Protein AF-A0A2E0ZUH5-F1 (afdb_monomer_lite)

Secondary structure (DSSP, 8-state):
-----SHHHHHHHHHHHHHHHHHHHHHTT-HHHHHHHHHHHHHHHHHHHHHHHHHTT-HHHHH-HHHHHHHHHHHHHHHHHTGGG--TTSS-HHHHTHHHHHHHHHHHH---PPPPP--S--------TT--TT-SHHHHGGGG-HHHHHHHHHHHHHS-HHHHHHHHHHHHHHHTT-S-HHHHHHHHTT--HHHHHHHHHHHHHHHHHHHHH-GGGGGGTTSHHHH-

Foldseek 3Di:
DDDPDDPVVVVVVVVLVLLVVLLVVLVVVDPVSLVVCCVVCLVVLLVLLVVLCVLLVVVVCVVPPVSSVVLSVQLSVLLSVCSVVDDSVDDRSCVVCSVVSSVSSCVSVDDDDDPDDPDPDDPCPPDQLPPPPCPQPLNVCCVVDVLSVVLLVVLPVVDDPLLSSLQSQLVVCVSVVPPQSLVVSCVNSVHHSVVSVVSNVVSLVVLCVCCVVDPVNVVVCCPPSNVD

Structure (mmCIF, N/CA/C/O backbone):
data_AF-A0A2E0ZUH5-F1
#
_entry.id   AF-A0A2E0ZUH5-F1
#
loop_
_atom_site.group_PDB
_atom_site.id
_atom_site.type_symbol
_atom_site.label_atom_id
_atom_site.label_alt_id
_atom_site.label_comp_id
_atom_site.label_asym_id
_atom_site.label_entity_id
_atom_site.label_seq_id
_atom_site.pdbx_PDB_ins_code
_atom_site.Cartn_x
_atom_site.Cartn_y
_atom_site.Cartn_z
_atom_site.occupancy
_atom_site.B_iso_or_equiv
_atom_site.auth_seq_id
_atom_site.auth_comp_id
_atom_site.auth_asym_id
_atom_site.auth_atom_id
_atom_site.pdbx_PDB_model_num
ATOM 1 N N . MET A 1 1 ? -22.018 20.116 -19.632 1.00 35.19 1 MET A N 1
ATOM 2 C CA . MET A 1 1 ? -21.706 18.697 -19.916 1.00 35.19 1 MET A CA 1
ATOM 3 C C . MET A 1 1 ? -20.889 18.632 -21.199 1.00 35.19 1 MET A C 1
ATOM 5 O O . MET A 1 1 ? -21.463 18.677 -22.279 1.00 35.19 1 MET A O 1
ATOM 9 N N . ALA A 1 2 ? -19.560 18.642 -21.091 1.00 34.47 2 ALA A N 1
ATOM 10 C CA . ALA A 1 2 ? -18.670 18.588 -22.250 1.00 34.47 2 ALA A CA 1
ATOM 11 C C . ALA A 1 2 ? -18.406 17.125 -22.642 1.00 34.47 2 ALA A C 1
ATOM 13 O O . ALA A 1 2 ? -18.066 16.304 -21.791 1.00 34.47 2 ALA A O 1
ATOM 14 N N . LYS A 1 3 ? -18.600 16.813 -23.928 1.00 40.78 3 LYS A N 1
ATOM 15 C CA . LYS A 1 3 ? -18.310 15.518 -24.556 1.00 40.78 3 LYS A CA 1
ATOM 16 C C . LYS A 1 3 ? -16.801 15.241 -24.523 1.00 40.78 3 LYS A C 1
ATOM 18 O O . LYS A 1 3 ? -16.072 15.702 -25.392 1.00 40.78 3 LYS A O 1
ATOM 23 N N . ILE A 1 4 ? -16.348 14.456 -23.555 1.00 49.00 4 ILE A N 1
ATOM 24 C CA . ILE A 1 4 ? -15.121 13.658 -23.669 1.00 49.00 4 ILE A CA 1
ATOM 25 C C . ILE A 1 4 ? -15.588 12.327 -24.248 1.00 49.00 4 ILE A C 1
ATOM 27 O O . ILE A 1 4 ? -16.311 11.640 -23.532 1.00 49.00 4 ILE A O 1
ATOM 31 N N . THR A 1 5 ? -15.337 11.954 -25.513 1.00 52.34 5 THR A N 1
ATOM 32 C CA . THR A 1 5 ? -15.794 10.598 -25.925 1.00 52.34 5 THR A CA 1
ATOM 33 C C . THR A 1 5 ? -15.160 9.872 -27.111 1.00 52.34 5 THR A C 1
ATOM 35 O O . THR A 1 5 ? -15.496 8.708 -27.264 1.00 52.34 5 THR A O 1
ATOM 38 N N . HIS A 1 6 ? -14.225 10.409 -27.906 1.00 42.34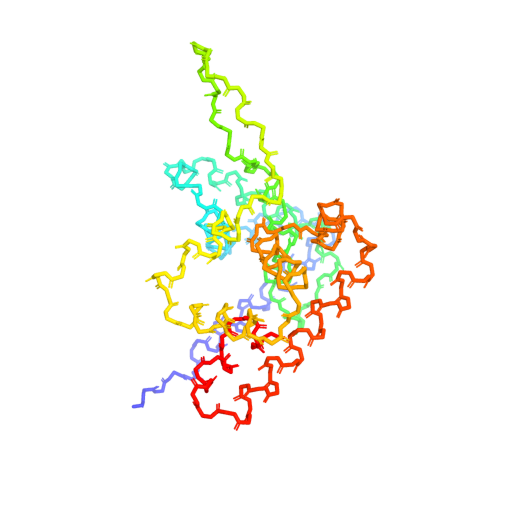 6 HIS A N 1
ATOM 39 C CA . HIS A 1 6 ? -13.635 9.572 -28.982 1.00 42.34 6 HIS A CA 1
ATOM 40 C C . HIS A 1 6 ? -12.107 9.620 -29.112 1.00 42.34 6 HIS A C 1
ATOM 42 O O . HIS A 1 6 ? -11.495 8.563 -29.229 1.00 42.34 6 HIS A O 1
ATOM 48 N N . ALA A 1 7 ? -11.460 10.785 -28.996 1.00 41.66 7 ALA A N 1
ATOM 49 C CA . ALA A 1 7 ? -10.000 10.877 -29.143 1.00 41.66 7 ALA A CA 1
ATOM 50 C C . ALA A 1 7 ? -9.220 10.240 -27.970 1.00 41.66 7 ALA A C 1
ATOM 52 O O . ALA A 1 7 ? -8.299 9.460 -28.193 1.00 41.66 7 ALA A O 1
ATOM 53 N N . GLU A 1 8 ? -9.627 10.491 -26.719 1.00 40.94 8 GLU A N 1
ATOM 54 C CA . GLU A 1 8 ? -8.996 9.879 -25.533 1.00 40.94 8 GLU A CA 1
ATOM 55 C C . GLU A 1 8 ? -9.238 8.366 -25.429 1.00 40.94 8 GLU A C 1
ATOM 57 O O . GLU A 1 8 ? -8.416 7.644 -24.867 1.00 40.94 8 GLU A O 1
ATOM 62 N N . GLY A 1 9 ? -10.367 7.881 -25.957 1.00 47.25 9 GLY A N 1
ATOM 63 C CA . GLY A 1 9 ? -10.667 6.449 -26.031 1.00 47.25 9 GLY A CA 1
ATOM 64 C C . GLY A 1 9 ? -9.740 5.728 -27.009 1.00 47.25 9 GLY A C 1
ATOM 65 O O . GLY A 1 9 ? -9.223 4.665 -26.677 1.00 47.25 9 GLY A O 1
ATOM 66 N N . ASN A 1 10 ? -9.467 6.350 -28.162 1.00 47.62 10 ASN A N 1
ATOM 67 C CA . ASN A 1 10 ? -8.533 5.825 -29.159 1.00 47.62 10 ASN A CA 1
ATOM 68 C C . ASN A 1 10 ? -7.092 5.802 -28.642 1.00 47.62 10 ASN A C 1
ATOM 70 O O . ASN A 1 10 ? -6.454 4.763 -28.727 1.00 47.62 10 ASN A O 1
ATOM 74 N N . LEU A 1 11 ? -6.615 6.893 -28.031 1.00 57.53 11 LEU A N 1
ATOM 75 C CA . LEU A 1 11 ? -5.268 6.958 -27.444 1.00 57.53 11 LEU A CA 1
ATOM 76 C C . LEU A 1 11 ? -5.066 5.898 -26.347 1.00 57.53 11 LEU A C 1
ATOM 78 O O . LEU A 1 11 ? -4.048 5.224 -26.313 1.00 57.53 11 LEU A O 1
ATOM 82 N N . ARG A 1 12 ? -6.068 5.676 -25.483 1.00 60.50 12 ARG A N 1
ATOM 83 C CA . ARG A 1 12 ? -6.008 4.631 -24.440 1.00 60.50 12 ARG A CA 1
ATOM 84 C C . ARG A 1 12 ? -6.057 3.204 -24.993 1.00 60.50 12 ARG A C 1
ATOM 86 O O . ARG A 1 12 ? -5.511 2.297 -24.366 1.00 60.50 12 ARG A O 1
ATOM 93 N N . SER A 1 13 ? -6.753 2.994 -26.109 1.00 63.69 13 SER A N 1
ATOM 94 C CA . SER A 1 13 ? -6.802 1.701 -26.803 1.00 63.69 13 SER A CA 1
ATOM 95 C C . SER A 1 13 ? -5.488 1.407 -27.531 1.00 63.69 13 SER A C 1
ATOM 97 O O . SER A 1 13 ? -5.035 0.261 -27.540 1.00 63.69 13 SER A O 1
ATOM 99 N N . ASP A 1 14 ? -4.873 2.442 -28.102 1.00 75.88 14 ASP A N 1
ATOM 100 C CA . ASP A 1 14 ? -3.581 2.370 -28.782 1.00 75.88 14 ASP A CA 1
ATOM 101 C C . ASP A 1 14 ? -2.452 2.104 -27.774 1.00 75.88 14 ASP A C 1
ATOM 103 O O . ASP A 1 14 ? -1.725 1.124 -27.916 1.00 75.88 14 ASP A O 1
ATOM 107 N N . ASP A 1 15 ? -2.429 2.838 -26.651 1.00 88.56 15 ASP A N 1
ATOM 108 C CA . ASP A 1 15 ? -1.516 2.604 -25.520 1.00 88.56 15 ASP A CA 1
ATOM 109 C C . ASP A 1 15 ? -1.572 1.149 -25.031 1.00 88.56 15 ASP A C 1
ATOM 111 O O . ASP A 1 15 ? -0.547 0.524 -24.765 1.00 88.56 15 ASP A O 1
ATOM 115 N N . ARG A 1 16 ? -2.776 0.580 -24.893 1.00 91.62 16 ARG A N 1
ATOM 116 C CA . ARG A 1 16 ? -2.938 -0.807 -24.437 1.00 91.62 16 ARG A CA 1
ATOM 117 C C . ARG A 1 16 ? -2.396 -1.803 -25.452 1.00 91.62 16 ARG A C 1
ATOM 119 O O . ARG A 1 16 ? -1.718 -2.746 -25.052 1.00 91.62 16 ARG A O 1
ATOM 126 N N . SER A 1 17 ? -2.712 -1.608 -26.729 1.00 93.19 17 SER A N 1
ATOM 127 C CA . SER A 1 17 ? -2.253 -2.488 -27.808 1.00 93.19 17 SER A CA 1
ATOM 128 C C . SER A 1 17 ? -0.729 -2.454 -27.907 1.00 93.19 17 SER A C 1
ATOM 130 O O . SER A 1 17 ? -0.088 -3.501 -27.967 1.00 93.19 17 SER A O 1
ATOM 132 N N . ARG A 1 18 ? -0.149 -1.254 -27.797 1.00 95.81 18 ARG A N 1
ATOM 133 C CA . ARG A 1 18 ? 1.294 -1.031 -27.772 1.00 95.81 18 ARG A CA 1
ATOM 134 C C . ARG A 1 18 ? 1.969 -1.690 -26.572 1.00 95.81 18 ARG A C 1
ATOM 136 O O . ARG A 1 18 ? 2.957 -2.401 -26.730 1.00 95.81 18 ARG A O 1
ATOM 143 N N . VAL A 1 19 ? 1.414 -1.516 -25.372 1.00 96.56 19 VAL A N 1
ATOM 144 C CA . VAL A 1 19 ? 1.924 -2.177 -24.163 1.00 96.56 19 VAL A CA 1
ATOM 145 C C . VAL A 1 19 ? 1.818 -3.698 -24.280 1.00 96.56 19 VAL A C 1
ATOM 147 O O . VAL A 1 19 ? 2.749 -4.391 -23.888 1.00 96.56 19 VAL A O 1
ATOM 150 N N . ALA A 1 20 ? 0.728 -4.229 -24.840 1.00 96.81 20 ALA A N 1
ATOM 151 C CA . ALA A 1 20 ? 0.564 -5.667 -25.037 1.00 96.81 20 ALA A CA 1
ATOM 152 C C . ALA A 1 20 ? 1.615 -6.250 -25.995 1.00 96.81 20 ALA A C 1
ATOM 154 O O . ALA A 1 20 ? 2.209 -7.279 -25.677 1.00 96.81 20 ALA A O 1
ATOM 155 N N . GLU A 1 21 ? 1.885 -5.572 -27.115 1.00 97.25 21 GLU A N 1
ATOM 156 C CA . GLU A 1 21 ? 2.944 -5.943 -28.062 1.00 97.25 21 GLU A CA 1
ATOM 157 C C . GLU A 1 21 ? 4.319 -5.988 -27.377 1.00 97.25 21 GLU A C 1
ATOM 159 O O . GLU A 1 21 ? 5.031 -6.990 -27.459 1.00 97.25 21 GLU A O 1
ATOM 164 N N . LEU A 1 22 ? 4.683 -4.916 -26.666 1.00 97.62 22 LEU A N 1
ATOM 165 C CA . LEU A 1 22 ? 5.979 -4.810 -25.995 1.00 97.62 22 LEU A CA 1
ATOM 166 C C . LEU A 1 22 ? 6.127 -5.849 -24.878 1.00 97.62 22 LEU A C 1
ATOM 168 O O . LEU A 1 22 ? 7.163 -6.499 -24.782 1.00 97.62 22 LEU A O 1
ATOM 172 N N . MET A 1 23 ? 5.089 -6.059 -24.067 1.00 97.50 23 MET A N 1
ATOM 173 C CA . MET A 1 23 ? 5.100 -7.059 -22.995 1.00 97.50 23 MET A CA 1
ATOM 174 C C . MET A 1 23 ? 5.236 -8.487 -23.531 1.00 97.50 23 MET A C 1
ATOM 176 O O . MET A 1 23 ? 5.980 -9.268 -22.945 1.00 97.50 23 MET A O 1
ATOM 180 N N . ALA A 1 24 ? 4.576 -8.828 -24.644 1.00 97.06 24 ALA A N 1
ATOM 181 C CA . ALA A 1 24 ? 4.726 -10.143 -25.271 1.00 97.06 24 ALA A CA 1
ATOM 182 C C . ALA A 1 24 ? 6.177 -10.388 -25.718 1.00 97.06 24 ALA A C 1
ATOM 184 O O . ALA A 1 24 ? 6.769 -11.407 -25.376 1.00 97.06 24 ALA A O 1
ATOM 185 N N . ARG A 1 25 ? 6.795 -9.400 -26.374 1.00 97.88 25 ARG A N 1
ATOM 186 C CA . ARG A 1 25 ? 8.205 -9.468 -26.786 1.00 97.88 25 ARG A CA 1
ATOM 187 C C . ARG A 1 25 ? 9.164 -9.597 -25.599 1.00 97.88 25 ARG A C 1
ATOM 189 O O . ARG A 1 25 ?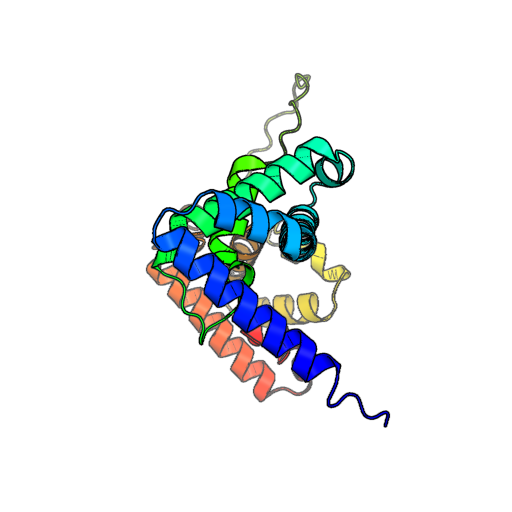 10.134 -10.343 -25.676 1.00 97.88 25 ARG A O 1
ATOM 196 N N . ILE A 1 26 ? 8.886 -8.913 -24.486 1.00 96.94 26 ILE A N 1
ATOM 197 C CA . ILE A 1 26 ? 9.679 -9.038 -23.250 1.00 96.94 26 ILE A CA 1
ATOM 198 C C . ILE A 1 26 ? 9.621 -10.469 -22.702 1.00 96.94 26 ILE A C 1
ATOM 200 O O . ILE A 1 26 ? 10.642 -10.985 -22.251 1.00 96.94 26 ILE A O 1
ATOM 204 N N . VAL A 1 27 ? 8.453 -11.122 -22.754 1.00 96.81 27 VAL A N 1
ATOM 205 C CA . VAL A 1 27 ? 8.304 -12.534 -22.355 1.00 96.81 27 VAL A CA 1
ATOM 206 C C . VAL A 1 27 ? 9.126 -13.455 -23.260 1.00 96.81 27 VAL A C 1
ATOM 208 O O . VAL A 1 27 ? 9.740 -14.394 -22.758 1.00 96.81 27 VAL A O 1
ATOM 211 N N . ASP A 1 28 ? 9.218 -13.135 -24.551 1.00 95.94 28 ASP A N 1
ATOM 212 C CA . ASP A 1 28 ? 10.062 -13.847 -25.521 1.00 95.94 28 ASP A CA 1
ATOM 213 C C . ASP A 1 28 ? 11.571 -13.539 -25.375 1.00 95.94 28 ASP A C 1
ATOM 215 O O . ASP A 1 28 ? 12.395 -14.081 -26.113 1.00 95.94 28 ASP A O 1
ATOM 219 N N . GLY A 1 29 ? 11.958 -12.696 -24.409 1.00 93.19 29 GLY A N 1
ATOM 220 C CA . GLY A 1 29 ? 13.352 -12.369 -24.099 1.00 93.19 29 GLY A CA 1
ATOM 221 C C . GLY A 1 29 ? 13.925 -11.174 -24.867 1.00 93.19 29 GLY A C 1
ATOM 222 O O . GLY A 1 29 ? 15.136 -10.958 -24.836 1.00 93.19 29 GLY A O 1
ATOM 223 N N . ASP A 1 30 ? 13.090 -10.379 -25.538 1.00 95.62 30 ASP A N 1
ATOM 224 C CA . ASP A 1 30 ? 13.518 -9.178 -26.260 1.00 95.62 30 ASP A CA 1
ATOM 225 C C . ASP A 1 30 ? 13.855 -8.029 -25.292 1.00 95.62 30 ASP A C 1
ATOM 227 O O . ASP A 1 30 ? 12.981 -7.330 -24.769 1.00 95.62 30 ASP A O 1
ATOM 231 N N . GLU A 1 31 ? 15.150 -7.808 -25.063 1.00 93.38 31 GLU A N 1
ATOM 232 C CA . GLU A 1 31 ? 15.620 -6.726 -24.193 1.00 93.38 31 GLU A CA 1
ATOM 233 C C . GLU A 1 31 ? 15.348 -5.332 -24.771 1.00 93.38 31 GLU A C 1
ATOM 235 O O . GLU A 1 31 ? 15.067 -4.400 -24.016 1.00 93.38 31 GLU A O 1
ATOM 240 N N . ALA A 1 32 ? 15.361 -5.167 -26.097 1.00 96.81 32 ALA A N 1
ATOM 241 C CA . ALA A 1 32 ? 15.068 -3.878 -26.717 1.00 96.81 32 ALA A CA 1
ATOM 242 C C . ALA A 1 32 ? 13.601 -3.480 -26.493 1.00 96.81 32 ALA A C 1
ATOM 244 O O . ALA A 1 32 ? 13.306 -2.303 -26.279 1.00 96.81 32 ALA A O 1
ATOM 245 N N . ALA A 1 33 ? 12.685 -4.455 -26.478 1.00 97.25 33 ALA A N 1
ATOM 246 C CA . ALA A 1 33 ? 11.282 -4.222 -26.142 1.00 97.25 33 ALA A CA 1
ATOM 247 C C . ALA A 1 33 ? 11.095 -3.675 -24.721 1.00 97.25 33 ALA A C 1
ATOM 249 O O . ALA A 1 33 ? 10.260 -2.793 -24.516 1.00 97.25 33 ALA A O 1
ATOM 250 N N . PHE A 1 34 ? 11.908 -4.124 -23.759 1.00 97.06 34 PHE A N 1
ATOM 251 C CA . PHE A 1 34 ? 11.895 -3.570 -22.405 1.00 97.06 34 PHE A CA 1
ATOM 252 C C . PHE A 1 34 ? 12.295 -2.092 -22.392 1.00 97.06 34 PHE A C 1
ATOM 254 O O . PHE A 1 34 ? 11.565 -1.271 -21.842 1.00 97.06 34 PHE A O 1
ATOM 261 N N . PHE A 1 35 ? 13.396 -1.722 -23.051 1.00 96.38 35 PHE A N 1
ATOM 262 C CA . PHE A 1 35 ? 13.827 -0.321 -23.103 1.00 96.38 35 PHE A CA 1
ATOM 263 C C . PHE A 1 35 ? 12.843 0.584 -23.854 1.00 96.38 35 PHE A C 1
ATOM 265 O O . PHE A 1 35 ? 12.639 1.726 -23.444 1.00 96.38 35 PHE A O 1
ATOM 272 N N . MET A 1 36 ? 12.185 0.081 -24.905 1.00 97.56 36 MET A N 1
ATOM 273 C CA . MET A 1 36 ? 11.103 0.811 -25.577 1.00 97.56 36 MET A CA 1
ATOM 274 C C . MET A 1 36 ? 9.912 1.039 -24.642 1.00 97.56 36 MET A C 1
ATOM 276 O O . MET A 1 36 ? 9.418 2.159 -24.550 1.00 97.56 36 MET A O 1
ATOM 280 N N . LEU A 1 37 ? 9.494 0.013 -23.893 1.00 96.44 37 LEU A N 1
ATOM 281 C CA . LEU A 1 37 ? 8.410 0.133 -22.917 1.00 96.44 37 LEU A CA 1
ATOM 282 C C . LEU A 1 37 ? 8.734 1.166 -21.831 1.00 96.44 37 LEU A C 1
ATOM 284 O O . LEU A 1 37 ? 7.883 1.995 -21.511 1.00 96.44 37 LEU A O 1
ATOM 288 N N . VAL A 1 38 ? 9.961 1.136 -21.300 1.00 96.44 38 VAL A N 1
ATOM 289 C CA . VAL A 1 38 ? 10.443 2.132 -20.336 1.00 96.44 38 VAL A CA 1
ATOM 290 C C . VAL A 1 38 ? 10.385 3.519 -20.968 1.00 96.44 38 VAL A C 1
ATOM 292 O O . VAL A 1 38 ? 9.673 4.378 -20.465 1.00 96.44 38 VAL A O 1
ATOM 295 N N . SER A 1 39 ? 11.045 3.737 -22.108 1.00 95.38 39 SER A N 1
ATOM 296 C CA . SER A 1 39 ? 11.121 5.063 -22.731 1.00 95.38 39 SER A CA 1
ATOM 297 C C . SER A 1 39 ? 9.754 5.653 -23.091 1.00 95.38 39 SER A C 1
ATOM 299 O O . SER A 1 39 ? 9.579 6.866 -22.994 1.00 95.38 39 SER A O 1
ATOM 301 N N . GLU A 1 40 ? 8.800 4.832 -23.533 1.00 96.00 40 GLU A N 1
ATOM 302 C CA . GLU A 1 40 ? 7.470 5.295 -23.947 1.00 96.00 40 GLU A CA 1
ATOM 303 C C . GLU A 1 40 ? 6.554 5.583 -22.742 1.00 96.00 40 GLU A C 1
ATOM 305 O O . GLU A 1 40 ? 5.745 6.513 -22.782 1.00 96.00 40 GLU A O 1
ATOM 310 N N . PHE A 1 41 ? 6.677 4.819 -21.649 1.00 95.75 41 PHE A N 1
ATOM 311 C CA . PHE A 1 41 ? 5.706 4.840 -20.548 1.00 95.75 41 PHE A CA 1
ATOM 312 C C . PHE A 1 41 ? 6.286 5.210 -19.176 1.00 95.75 41 PHE A C 1
ATOM 314 O O . PHE A 1 41 ? 5.551 5.157 -18.184 1.00 95.75 41 PHE A O 1
ATOM 321 N N . ASP A 1 42 ? 7.551 5.635 -19.096 1.00 94.94 42 ASP A N 1
ATOM 322 C CA . ASP A 1 42 ? 8.260 5.899 -17.834 1.00 94.94 42 ASP A CA 1
ATOM 323 C C . ASP A 1 42 ? 7.477 6.809 -16.881 1.00 94.94 42 ASP A C 1
ATOM 325 O O . ASP A 1 42 ? 7.270 6.492 -15.709 1.00 94.94 42 ASP A O 1
ATOM 329 N N . SER A 1 43 ? 6.905 7.889 -17.420 1.00 94.06 43 SER A N 1
ATOM 330 C CA . SER A 1 43 ? 6.106 8.857 -16.658 1.00 94.06 43 SER A CA 1
ATOM 331 C C . SER A 1 43 ? 4.975 8.223 -15.831 1.00 94.06 43 SER A C 1
ATOM 333 O O . SER A 1 43 ? 4.635 8.730 -14.756 1.00 94.06 43 SER A O 1
ATOM 335 N N . ARG A 1 44 ? 4.398 7.102 -16.291 1.00 94.38 44 ARG A N 1
ATOM 336 C CA . ARG A 1 44 ? 3.324 6.373 -15.598 1.00 94.38 44 ARG A CA 1
ATOM 337 C C . ARG A 1 44 ? 3.845 5.658 -14.358 1.00 94.38 44 ARG A C 1
ATOM 339 O O . ARG A 1 44 ? 3.202 5.726 -13.309 1.00 94.38 44 ARG A O 1
ATOM 346 N N . VAL A 1 45 ? 4.989 4.991 -14.477 1.00 96.38 45 VAL A N 1
ATOM 347 C CA . VAL A 1 45 ? 5.630 4.268 -13.372 1.00 96.38 45 VAL A CA 1
ATOM 348 C C . VAL A 1 45 ? 6.255 5.260 -12.401 1.00 96.38 45 VAL A C 1
ATOM 350 O O . VAL A 1 45 ? 6.004 5.169 -11.201 1.00 96.38 45 VAL A O 1
ATOM 353 N N . ALA A 1 46 ? 6.924 6.293 -12.914 1.00 96.56 46 ALA A N 1
ATOM 354 C CA . ALA A 1 46 ? 7.475 7.378 -12.117 1.00 96.56 46 ALA A CA 1
ATOM 355 C C . ALA A 1 46 ? 6.412 8.084 -11.264 1.00 96.56 46 ALA A C 1
ATOM 357 O O . ALA A 1 46 ? 6.647 8.400 -10.099 1.00 96.56 46 ALA A O 1
ATOM 358 N N . TYR A 1 47 ? 5.203 8.292 -11.799 1.00 95.88 47 TYR A N 1
ATOM 359 C CA . TYR A 1 47 ? 4.091 8.823 -11.009 1.00 95.88 47 TYR A CA 1
ATOM 360 C C . TYR A 1 47 ? 3.694 7.899 -9.847 1.00 95.88 47 TYR A C 1
ATOM 362 O O . TYR A 1 47 ? 3.471 8.377 -8.736 1.00 95.88 47 TYR A O 1
ATOM 370 N N . ILE A 1 48 ? 3.621 6.586 -10.082 1.00 95.19 48 ILE A N 1
ATOM 371 C CA . ILE A 1 48 ? 3.254 5.602 -9.053 1.00 95.19 48 ILE A CA 1
ATOM 372 C C . ILE A 1 48 ? 4.315 5.544 -7.951 1.00 95.19 48 ILE A C 1
ATOM 374 O O . ILE A 1 48 ? 3.965 5.599 -6.774 1.00 95.19 48 ILE A O 1
ATOM 378 N N . VAL A 1 49 ? 5.597 5.492 -8.319 1.00 97.06 49 VAL A N 1
ATOM 379 C CA . VAL A 1 49 ? 6.708 5.483 -7.355 1.00 97.06 49 VAL A CA 1
ATOM 380 C C . VAL A 1 49 ? 6.722 6.769 -6.532 1.00 97.06 49 VAL A C 1
ATOM 382 O O . VAL A 1 49 ? 6.785 6.698 -5.308 1.00 97.06 49 VAL A O 1
ATOM 385 N N . ARG A 1 50 ? 6.542 7.939 -7.163 1.00 95.81 50 ARG A N 1
ATOM 386 C CA . ARG A 1 50 ? 6.401 9.214 -6.439 1.00 95.81 50 ARG A CA 1
ATOM 387 C C . ARG A 1 50 ? 5.276 9.179 -5.409 1.00 95.81 50 ARG A C 1
ATOM 389 O O . ARG A 1 50 ? 5.477 9.638 -4.291 1.00 95.81 50 ARG A O 1
ATOM 396 N N . GLN A 1 51 ? 4.110 8.631 -5.761 1.00 93.00 51 GLN A N 1
ATOM 397 C CA . GLN A 1 51 ? 3.006 8.487 -4.806 1.00 93.00 51 GLN A CA 1
ATOM 398 C C . GLN A 1 51 ? 3.381 7.579 -3.632 1.00 93.00 51 GLN A C 1
ATOM 400 O O . GLN A 1 51 ? 3.111 7.938 -2.493 1.00 93.00 51 GLN A O 1
ATOM 405 N N . PHE A 1 52 ? 4.079 6.466 -3.871 1.00 93.06 52 PHE A N 1
ATOM 406 C CA . PHE A 1 52 ? 4.559 5.621 -2.775 1.00 93.06 52 PHE A CA 1
ATOM 407 C C . PHE A 1 52 ? 5.531 6.345 -1.846 1.00 93.06 52 PHE A C 1
ATOM 409 O O . PHE A 1 52 ? 5.370 6.265 -0.633 1.00 93.06 52 PHE A O 1
ATOM 416 N N . VAL A 1 53 ? 6.496 7.086 -2.389 1.00 91.31 53 VAL A N 1
ATOM 417 C CA . VAL A 1 53 ? 7.463 7.847 -1.581 1.00 91.31 53 VAL A CA 1
ATOM 418 C C . VAL A 1 53 ? 6.762 8.952 -0.771 1.00 91.31 53 VAL A C 1
ATOM 420 O O . VAL A 1 53 ? 7.096 9.165 0.398 1.00 91.31 53 VAL A O 1
ATOM 423 N N . ILE A 1 54 ? 5.747 9.613 -1.349 1.00 86.50 54 ILE A N 1
ATOM 424 C CA . ILE A 1 54 ? 4.883 10.577 -0.642 1.00 86.50 54 ILE A CA 1
ATOM 425 C C . ILE A 1 54 ? 4.138 9.895 0.510 1.00 86.50 54 ILE A C 1
ATOM 427 O O . ILE A 1 54 ? 4.193 10.390 1.636 1.00 86.50 54 ILE A O 1
ATOM 431 N N . ASP A 1 55 ? 3.484 8.763 0.246 1.00 84.81 55 ASP A N 1
ATOM 432 C CA . ASP A 1 55 ? 2.728 8.000 1.246 1.00 84.81 55 ASP A CA 1
ATOM 433 C C . ASP A 1 55 ? 3.631 7.489 2.381 1.00 84.81 55 ASP A C 1
ATOM 435 O O . ASP A 1 55 ? 3.203 7.403 3.531 1.00 84.81 55 ASP A O 1
ATOM 439 N N . MET A 1 56 ? 4.895 7.184 2.073 1.00 84.62 56 MET A N 1
ATOM 440 C CA . MET A 1 56 ? 5.929 6.795 3.040 1.00 84.62 56 MET A CA 1
ATOM 441 C C . MET A 1 56 ? 6.541 7.993 3.790 1.00 84.62 56 MET A C 1
ATOM 443 O O . MET A 1 56 ? 7.331 7.804 4.714 1.00 84.62 56 MET A O 1
ATOM 447 N N . GLY A 1 57 ? 6.205 9.231 3.413 1.00 81.00 57 GLY A N 1
ATOM 448 C CA . GLY A 1 57 ? 6.680 10.449 4.071 1.00 81.00 57 GLY A CA 1
ATOM 449 C C . GLY A 1 57 ? 8.157 10.790 3.831 1.00 81.00 57 GLY A C 1
ATOM 450 O O . GLY A 1 57 ? 8.713 11.618 4.559 1.00 81.00 57 GLY A O 1
ATOM 451 N N . ARG A 1 58 ? 8.804 10.193 2.822 1.00 80.94 58 ARG A N 1
ATOM 452 C CA . ARG A 1 58 ? 10.235 10.381 2.512 1.00 80.94 58 ARG A CA 1
ATOM 453 C C . ARG A 1 58 ? 10.467 11.552 1.561 1.00 80.94 58 ARG A C 1
ATOM 455 O O . ARG A 1 58 ? 10.796 11.397 0.390 1.00 80.94 58 ARG A O 1
ATOM 462 N N . ARG A 1 59 ? 10.252 12.765 2.078 1.00 83.06 59 ARG A N 1
ATOM 463 C CA . ARG A 1 59 ? 10.433 14.016 1.315 1.00 83.06 59 ARG A CA 1
ATOM 464 C C . ARG A 1 59 ? 11.876 14.268 0.882 1.00 83.06 59 ARG A C 1
ATOM 466 O O . ARG A 1 59 ? 12.078 14.989 -0.082 1.00 83.06 59 ARG A O 1
ATOM 473 N N . ASP A 1 60 ? 12.834 13.701 1.603 1.00 83.88 60 ASP A N 1
ATOM 474 C CA . ASP A 1 60 ? 14.255 13.695 1.263 1.00 83.88 60 ASP A CA 1
ATOM 475 C C . ASP A 1 60 ? 14.502 13.005 -0.084 1.00 83.88 60 ASP A C 1
ATOM 477 O O . ASP A 1 60 ? 15.075 13.625 -0.969 1.00 83.88 60 ASP A O 1
ATOM 481 N N . ILE A 1 61 ? 13.926 11.818 -0.295 1.00 89.00 61 ILE A N 1
ATOM 482 C CA . ILE A 1 61 ? 14.012 11.087 -1.571 1.00 89.00 61 ILE A CA 1
ATOM 483 C C . ILE A 1 61 ? 13.303 11.847 -2.697 1.00 89.00 61 ILE A C 1
ATOM 485 O O . ILE A 1 61 ? 13.743 11.845 -3.836 1.00 89.00 61 ILE A O 1
ATOM 489 N N . LEU A 1 62 ? 12.192 12.534 -2.408 1.00 88.56 62 LEU A N 1
ATOM 490 C CA . LEU A 1 62 ? 11.518 13.359 -3.423 1.00 88.56 62 LEU A CA 1
ATOM 491 C C . LEU A 1 62 ? 12.357 14.561 -3.876 1.00 88.56 62 LEU A C 1
ATOM 493 O O . LEU A 1 62 ? 12.079 15.109 -4.941 1.00 88.56 62 LEU A O 1
ATOM 497 N N . ALA A 1 63 ? 13.307 15.004 -3.051 1.00 88.25 63 ALA A N 1
ATOM 498 C CA . ALA A 1 63 ? 14.223 16.090 -3.373 1.00 88.25 63 ALA A CA 1
ATOM 499 C C . ALA A 1 63 ? 15.496 15.597 -4.085 1.00 88.25 63 ALA A C 1
ATOM 501 O O . ALA A 1 63 ? 16.219 16.426 -4.634 1.00 88.25 63 ALA A O 1
ATOM 502 N N . ASP A 1 64 ? 15.745 14.285 -4.091 1.00 90.44 64 ASP A N 1
ATOM 503 C CA . ASP A 1 64 ? 16.858 13.638 -4.780 1.00 90.44 64 ASP A CA 1
ATOM 504 C C . ASP A 1 64 ? 16.353 12.948 -6.059 1.00 90.44 64 ASP A C 1
ATOM 506 O O . ASP A 1 64 ? 15.697 11.903 -6.036 1.00 90.44 64 ASP A O 1
ATOM 510 N N . GLU A 1 65 ? 16.616 13.577 -7.205 1.00 92.38 65 GLU A N 1
ATOM 511 C CA . GLU A 1 65 ? 16.152 13.077 -8.501 1.00 92.38 65 GLU A CA 1
ATOM 512 C C . GLU A 1 65 ? 16.814 11.744 -8.884 1.00 92.38 65 GLU A C 1
ATOM 514 O O . GLU A 1 65 ? 16.150 10.889 -9.477 1.00 92.38 65 GLU A O 1
ATOM 519 N N . ASP A 1 66 ? 18.074 11.532 -8.495 1.00 93.94 66 ASP A N 1
ATOM 520 C CA . ASP A 1 66 ? 18.820 10.312 -8.801 1.00 93.94 66 ASP A CA 1
ATOM 521 C C . ASP A 1 66 ? 18.303 9.137 -7.964 1.00 93.94 66 ASP A C 1
ATOM 523 O O . ASP A 1 66 ? 18.060 8.049 -8.497 1.00 93.94 66 ASP A O 1
ATOM 527 N N . GLU A 1 67 ? 18.049 9.359 -6.671 1.00 94.25 67 GLU A N 1
ATOM 528 C CA . GLU A 1 67 ? 17.474 8.340 -5.788 1.00 94.25 67 GLU A CA 1
ATOM 529 C C . GLU A 1 67 ? 16.060 7.950 -6.244 1.00 94.25 67 GLU A C 1
ATOM 531 O O . GLU A 1 67 ? 15.733 6.764 -6.371 1.00 94.25 67 GLU A O 1
ATOM 536 N N . LEU A 1 68 ? 15.226 8.940 -6.584 1.00 95.69 68 LEU A N 1
ATOM 537 C CA . LEU A 1 68 ? 13.895 8.686 -7.124 1.00 95.69 68 LEU A CA 1
ATOM 538 C C . LEU A 1 68 ? 13.955 7.928 -8.460 1.00 95.69 68 LEU A C 1
ATOM 540 O O . LEU A 1 68 ? 13.180 6.991 -8.661 1.00 95.69 68 LEU A O 1
ATOM 544 N N . SER A 1 69 ? 14.863 8.303 -9.363 1.00 95.69 69 SER A N 1
ATOM 545 C CA . SER A 1 69 ? 15.076 7.623 -10.648 1.00 95.69 69 SER A CA 1
ATOM 546 C C . SER A 1 69 ? 15.524 6.166 -10.464 1.00 95.69 69 SER A C 1
ATOM 548 O O . SER A 1 69 ? 15.031 5.261 -11.150 1.00 95.69 69 SER A O 1
ATOM 550 N N . GLY A 1 70 ? 16.374 5.900 -9.467 1.00 96.88 70 GLY A N 1
ATOM 551 C CA . GLY A 1 70 ? 16.752 4.546 -9.057 1.00 96.88 70 GLY A CA 1
ATOM 552 C C . GLY A 1 70 ? 15.542 3.694 -8.660 1.00 96.88 70 GLY A C 1
ATOM 553 O O . GLY A 1 70 ? 15.365 2.587 -9.170 1.00 96.88 70 GLY A O 1
ATOM 554 N N . LEU A 1 71 ? 14.631 4.243 -7.850 1.00 97.56 71 LEU A N 1
ATOM 555 C CA . LEU A 1 71 ? 13.399 3.549 -7.447 1.00 97.56 71 LEU A CA 1
ATOM 556 C C . LEU A 1 71 ? 12.444 3.285 -8.622 1.00 97.56 71 LEU A C 1
ATOM 558 O O . LEU A 1 71 ? 11.740 2.271 -8.648 1.00 97.56 71 LEU A O 1
ATOM 562 N N . VAL A 1 72 ? 12.396 4.186 -9.605 1.00 98.12 72 VAL A N 1
ATOM 563 C CA . VAL A 1 72 ? 11.625 3.978 -10.842 1.00 98.12 72 VAL A CA 1
ATOM 564 C C . VAL A 1 72 ? 12.228 2.852 -11.676 1.00 98.12 72 VAL A C 1
ATOM 566 O O . VAL A 1 72 ? 11.493 1.996 -12.174 1.00 98.12 72 VAL A O 1
ATOM 569 N N . THR A 1 73 ? 13.555 2.796 -11.761 1.00 97.88 73 THR A N 1
ATOM 570 C CA . THR A 1 73 ? 14.273 1.698 -12.417 1.00 97.88 73 THR A CA 1
ATOM 571 C C . THR A 1 73 ? 13.957 0.360 -11.744 1.00 97.88 73 THR A C 1
ATOM 573 O O . THR A 1 73 ? 13.580 -0.597 -12.423 1.00 97.88 73 THR A O 1
ATOM 576 N N . ASP A 1 74 ? 13.990 0.302 -10.412 1.00 97.94 74 ASP A N 1
ATOM 577 C CA . ASP A 1 74 ? 13.609 -0.889 -9.646 1.00 97.94 74 ASP A CA 1
ATOM 578 C C . ASP A 1 74 ? 12.162 -1.327 -9.906 1.00 97.94 74 ASP A C 1
ATOM 580 O O . ASP A 1 74 ? 11.877 -2.519 -10.057 1.00 97.94 74 ASP A O 1
ATOM 584 N N . ALA A 1 75 ? 11.232 -0.374 -10.003 1.00 98.06 75 ALA A N 1
ATOM 585 C CA . ALA A 1 75 ? 9.839 -0.657 -10.329 1.00 98.06 75 ALA A CA 1
ATOM 586 C C . ALA A 1 75 ? 9.686 -1.297 -11.720 1.00 98.06 75 ALA A C 1
ATOM 588 O O . ALA A 1 75 ? 8.910 -2.243 -11.887 1.00 98.06 75 ALA A O 1
ATOM 589 N N . TRP A 1 76 ? 10.440 -0.819 -12.711 1.00 98.25 76 TRP A N 1
ATOM 590 C CA . TRP A 1 76 ? 10.461 -1.409 -14.048 1.00 98.25 76 TRP A CA 1
ATOM 591 C C . TRP A 1 76 ? 11.056 -2.818 -14.063 1.00 98.25 76 TRP A C 1
ATOM 593 O O . TRP A 1 76 ? 10.514 -3.695 -14.741 1.00 98.25 76 TRP A O 1
ATOM 603 N N . LEU A 1 77 ? 12.106 -3.072 -13.277 1.00 97.69 77 LEU A N 1
ATOM 604 C CA . LEU A 1 77 ? 12.671 -4.416 -13.125 1.00 97.69 77 LEU A CA 1
ATOM 605 C C . LEU A 1 77 ? 11.648 -5.394 -12.533 1.00 97.69 77 LEU A C 1
ATOM 607 O O . LEU A 1 77 ? 11.488 -6.493 -13.060 1.00 97.69 77 LEU A O 1
ATOM 611 N N . VAL A 1 78 ? 10.865 -4.971 -11.536 1.00 97.56 78 VAL A N 1
ATOM 612 C CA . VAL A 1 78 ? 9.760 -5.783 -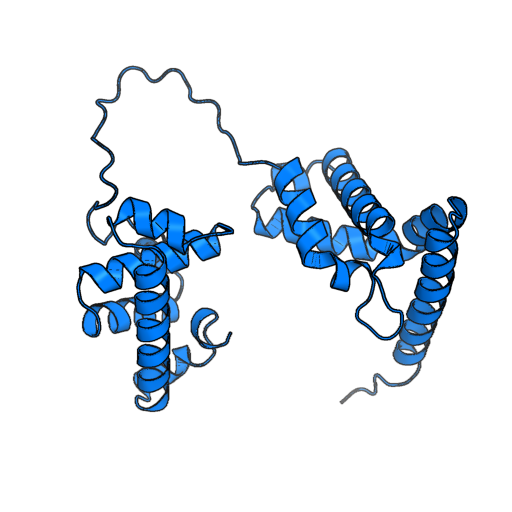10.989 1.00 97.56 78 VAL A CA 1
ATOM 613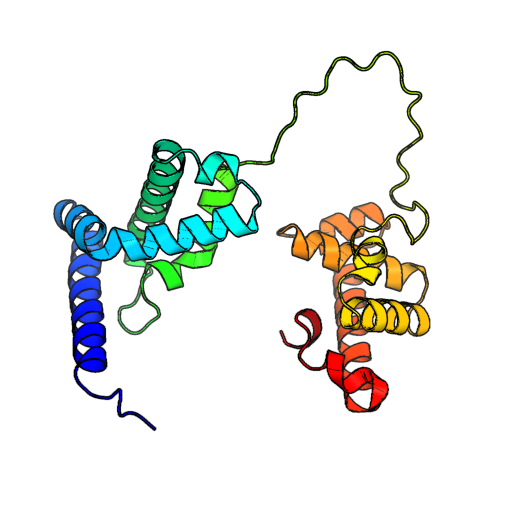 C C . VAL A 1 78 ? 8.717 -6.123 -12.059 1.00 97.56 78 VAL A C 1
ATOM 615 O O . VAL A 1 78 ? 8.201 -7.243 -12.082 1.00 97.56 78 VAL A O 1
ATOM 618 N N . ILE A 1 79 ? 8.386 -5.179 -12.946 1.00 97.00 79 ILE A N 1
ATOM 619 C CA . ILE A 1 79 ? 7.454 -5.429 -14.056 1.00 97.00 79 ILE A CA 1
ATOM 620 C C . ILE A 1 79 ? 8.052 -6.448 -15.036 1.00 97.00 79 ILE A C 1
ATOM 622 O O . ILE A 1 79 ? 7.353 -7.386 -15.417 1.00 97.00 79 ILE A O 1
ATOM 626 N N . ARG A 1 80 ? 9.335 -6.307 -15.399 1.00 97.31 80 ARG A N 1
ATOM 627 C CA . ARG A 1 80 ? 10.049 -7.236 -16.293 1.00 97.31 80 ARG A CA 1
ATOM 628 C C . ARG A 1 80 ? 10.086 -8.653 -15.725 1.00 97.31 80 ARG A C 1
ATOM 630 O O . ARG A 1 80 ? 9.682 -9.587 -16.408 1.00 97.31 80 ARG A O 1
ATOM 637 N N . GLU A 1 81 ? 10.509 -8.811 -14.472 1.00 96.44 81 GLU A N 1
ATOM 638 C CA . GLU A 1 81 ? 10.595 -10.108 -13.778 1.00 96.44 81 GLU A CA 1
ATOM 639 C C . GLU A 1 81 ? 9.250 -10.847 -13.742 1.00 96.44 81 GLU A C 1
ATOM 641 O O . GLU A 1 81 ? 9.195 -12.076 -13.723 1.00 96.44 81 GLU A O 1
ATOM 646 N N . ARG A 1 82 ? 8.147 -10.094 -13.734 1.00 95.62 82 ARG A N 1
ATOM 647 C CA . ARG A 1 82 ? 6.784 -10.618 -13.622 1.00 95.62 82 ARG A CA 1
ATOM 648 C C . ARG A 1 82 ? 6.027 -10.636 -14.949 1.00 95.62 82 ARG A C 1
ATOM 650 O O . ARG A 1 82 ? 4.857 -11.017 -14.952 1.00 95.62 82 ARG A O 1
ATOM 657 N N . ALA A 1 83 ? 6.661 -10.262 -16.061 1.00 94.31 83 ALA A N 1
ATOM 658 C CA . ALA A 1 83 ? 5.992 -10.044 -17.342 1.00 94.31 83 ALA A CA 1
ATOM 659 C C . ALA A 1 83 ? 5.158 -11.252 -17.804 1.00 94.31 83 ALA A C 1
ATOM 661 O O . ALA A 1 83 ? 4.025 -11.075 -18.242 1.00 94.31 83 ALA A O 1
ATOM 662 N N . GLY A 1 84 ? 5.657 -12.479 -17.607 1.00 91.88 84 GLY A N 1
ATOM 663 C CA . GLY A 1 84 ? 4.953 -13.705 -18.010 1.00 91.88 84 GLY A CA 1
ATOM 664 C C . GLY A 1 84 ? 3.643 -13.984 -17.259 1.00 91.88 84 GLY A C 1
ATOM 665 O O . GLY A 1 84 ? 2.836 -14.783 -17.720 1.00 91.88 84 GLY A O 1
ATOM 666 N N . GLY A 1 85 ? 3.412 -13.338 -16.111 1.00 91.81 85 GLY A N 1
ATOM 667 C CA . GLY A 1 85 ? 2.166 -13.460 -15.347 1.00 91.81 85 GLY A CA 1
ATOM 668 C C . GLY A 1 85 ? 1.109 -12.409 -15.695 1.00 91.81 85 GLY A C 1
ATOM 669 O O . GLY A 1 85 ? 0.008 -12.447 -15.142 1.00 91.81 85 GLY A O 1
ATOM 670 N N . TRP A 1 86 ? 1.437 -11.448 -16.559 1.00 96.12 86 TRP A N 1
ATOM 671 C CA . TRP A 1 86 ? 0.545 -10.357 -16.932 1.00 96.12 86 TRP A CA 1
ATOM 672 C C . TRP A 1 86 ? -0.350 -10.733 -18.127 1.00 96.12 86 TRP A C 1
ATOM 674 O O . TRP A 1 86 ? 0.056 -11.471 -19.019 1.00 96.12 86 TRP A O 1
ATOM 684 N N . SER A 1 87 ? -1.579 -10.205 -18.157 1.00 91.69 87 SER A N 1
ATOM 685 C CA . SER A 1 87 ? -2.555 -10.421 -19.235 1.00 91.69 87 SER A CA 1
ATOM 686 C C . SER A 1 87 ? -3.006 -9.089 -19.838 1.00 91.69 87 SER A C 1
ATOM 688 O O . SER A 1 87 ? -3.358 -8.159 -19.105 1.00 91.69 87 SER A O 1
ATOM 690 N N . ALA A 1 88 ? -3.056 -9.023 -21.172 1.00 92.81 88 ALA A N 1
ATOM 691 C CA . ALA A 1 88 ? -3.449 -7.833 -21.932 1.00 92.81 88 ALA A CA 1
ATOM 692 C C . ALA A 1 88 ? -4.909 -7.396 -21.701 1.00 92.81 88 ALA A C 1
ATOM 694 O O . ALA A 1 88 ? -5.215 -6.201 -21.789 1.00 92.81 88 ALA A O 1
ATOM 695 N N . ASP A 1 89 ? -5.785 -8.332 -21.330 1.00 89.19 89 ASP A N 1
ATOM 696 C CA . ASP A 1 89 ? -7.196 -8.068 -21.016 1.00 89.19 89 ASP A CA 1
ATOM 697 C C . ASP A 1 89 ? -7.389 -7.490 -19.601 1.00 89.19 89 ASP A C 1
ATOM 699 O O . ASP A 1 89 ? -8.466 -7.009 -19.244 1.00 89.19 89 ASP A O 1
ATOM 703 N N . GLY A 1 90 ? -6.339 -7.521 -18.775 1.00 89.50 90 GLY A N 1
ATOM 704 C CA . GLY A 1 90 ? -6.362 -7.082 -17.385 1.00 89.50 90 GLY A CA 1
ATOM 705 C C . GLY A 1 90 ? -6.021 -5.603 -17.167 1.00 89.50 90 GLY A C 1
ATOM 706 O O . GLY A 1 90 ? -6.104 -4.737 -18.044 1.00 89.50 90 GLY A O 1
ATOM 707 N N . ALA A 1 91 ? -5.613 -5.283 -15.938 1.00 92.88 91 ALA A N 1
ATOM 708 C CA . ALA A 1 91 ? -5.029 -3.982 -15.618 1.00 92.88 91 ALA A CA 1
ATOM 709 C C . ALA A 1 91 ? -3.688 -3.776 -16.353 1.00 92.88 91 ALA A C 1
ATOM 711 O O . ALA A 1 91 ? -2.986 -4.741 -16.632 1.00 92.88 91 ALA A O 1
ATOM 712 N N . MET A 1 92 ? -3.301 -2.519 -16.620 1.00 94.94 92 MET A N 1
ATOM 713 C CA . MET A 1 92 ? -1.968 -2.192 -17.171 1.00 94.94 92 MET A CA 1
ATOM 714 C C . MET A 1 92 ? -0.848 -2.773 -16.281 1.00 94.94 92 MET A C 1
ATOM 716 O O . MET A 1 92 ? -1.062 -2.855 -15.065 1.00 94.94 92 MET A O 1
ATOM 720 N N . PRO A 1 93 ? 0.345 -3.102 -16.819 1.00 95.19 93 PRO A N 1
ATOM 721 C CA . PRO A 1 93 ? 1.393 -3.823 -16.085 1.00 95.19 93 PRO A CA 1
ATOM 722 C C . PRO A 1 93 ? 1.754 -3.192 -14.735 1.00 95.19 93 PRO A C 1
ATOM 724 O O . PRO A 1 93 ? 1.777 -3.873 -13.715 1.00 95.19 93 PRO A O 1
ATOM 727 N N . TRP A 1 94 ? 1.911 -1.869 -14.690 1.00 95.62 94 TRP A N 1
ATOM 728 C CA . TRP A 1 94 ? 2.230 -1.115 -13.471 1.00 95.62 94 TRP A CA 1
ATOM 729 C C . TRP A 1 94 ? 1.087 -1.032 -12.448 1.00 95.62 94 TRP A C 1
ATOM 731 O O . TRP A 1 94 ? 1.327 -0.823 -11.261 1.00 95.62 94 TRP A O 1
ATOM 741 N N . ARG A 1 95 ? -0.172 -1.195 -12.876 1.00 94.62 95 ARG A N 1
ATOM 742 C CA . ARG A 1 95 ? -1.323 -1.306 -11.960 1.00 94.62 95 ARG A CA 1
ATOM 743 C C . ARG A 1 95 ? -1.491 -2.731 -11.448 1.00 94.62 95 ARG A C 1
ATOM 745 O O . ARG A 1 95 ? -1.813 -2.922 -10.284 1.00 94.62 95 ARG A O 1
ATOM 752 N N . TRP A 1 96 ? -1.270 -3.718 -12.308 1.00 95.38 96 TRP A N 1
ATOM 753 C CA . TRP A 1 96 ? -1.293 -5.126 -11.932 1.00 95.38 96 TRP A CA 1
ATOM 754 C C . TRP A 1 96 ? -0.160 -5.465 -10.948 1.00 95.38 96 TRP A C 1
ATOM 756 O O . TRP A 1 96 ? -0.406 -6.070 -9.908 1.00 95.38 96 TRP A O 1
ATOM 766 N N . ALA A 1 97 ? 1.056 -4.978 -11.207 1.00 94.56 97 ALA A N 1
ATOM 767 C CA . ALA A 1 97 ? 2.224 -5.161 -10.346 1.00 94.56 97 ALA A CA 1
ATOM 768 C C . ALA A 1 97 ? 2.285 -4.175 -9.162 1.00 94.56 97 ALA A C 1
ATOM 770 O O . ALA A 1 97 ? 3.275 -4.158 -8.436 1.00 94.56 97 ALA A O 1
ATOM 771 N N . HIS A 1 98 ? 1.247 -3.365 -8.930 1.00 92.62 98 HIS A N 1
ATOM 772 C CA . HIS A 1 98 ? 1.274 -2.235 -7.995 1.00 92.62 98 HIS A CA 1
ATOM 773 C C . HIS A 1 98 ? 1.764 -2.602 -6.585 1.00 92.62 98 HIS A C 1
ATOM 775 O O . HIS A 1 98 ? 2.634 -1.928 -6.042 1.00 92.62 98 HIS A O 1
ATOM 781 N N . LEU A 1 99 ? 1.253 -3.693 -6.002 1.00 90.75 99 LEU A N 1
ATOM 782 C CA . LEU A 1 99 ? 1.674 -4.144 -4.668 1.00 90.75 99 LEU A CA 1
ATOM 783 C C . LEU A 1 99 ? 3.116 -4.669 -4.649 1.00 90.75 99 LEU A C 1
ATOM 785 O O . LEU A 1 99 ? 3.821 -4.473 -3.664 1.00 90.75 99 LEU A O 1
ATOM 789 N N . ALA A 1 100 ? 3.566 -5.305 -5.732 1.00 92.19 100 ALA A N 1
ATOM 790 C CA . ALA A 1 100 ? 4.939 -5.785 -5.851 1.00 92.19 100 ALA A CA 1
ATOM 791 C C . ALA A 1 100 ? 5.930 -4.623 -5.991 1.00 92.19 100 ALA A C 1
ATOM 793 O O . ALA A 1 100 ? 6.968 -4.621 -5.336 1.00 92.19 100 ALA A O 1
ATOM 794 N N . ILE A 1 101 ? 5.573 -3.610 -6.786 1.00 96.19 101 ILE A N 1
ATOM 795 C CA . ILE A 1 101 ? 6.343 -2.370 -6.903 1.00 96.19 101 ILE A CA 1
ATOM 796 C C . ILE A 1 101 ? 6.399 -1.673 -5.543 1.00 96.19 101 ILE A C 1
ATOM 798 O O . ILE A 1 101 ? 7.481 -1.324 -5.087 1.00 96.19 101 ILE A O 1
ATOM 802 N N . ARG A 1 102 ? 5.259 -1.529 -4.852 1.00 94.19 102 ARG A N 1
ATOM 803 C CA . ARG A 1 102 ? 5.212 -0.922 -3.514 1.00 94.19 102 ARG A CA 1
ATOM 804 C C . ARG A 1 102 ? 6.128 -1.638 -2.526 1.00 94.19 102 ARG A C 1
ATOM 806 O O . ARG A 1 102 ? 6.822 -0.973 -1.768 1.00 94.19 102 ARG A O 1
ATOM 813 N N . HIS A 1 103 ? 6.123 -2.970 -2.533 1.00 90.00 103 HIS A N 1
ATOM 814 C CA . HIS A 1 103 ? 7.009 -3.763 -1.687 1.00 90.00 103 HIS A CA 1
ATOM 815 C C . HIS A 1 103 ? 8.481 -3.477 -1.998 1.00 90.00 103 HIS A C 1
ATOM 817 O O . HIS A 1 103 ? 9.225 -3.145 -1.084 1.00 90.00 103 HIS A O 1
ATOM 823 N N . ARG A 1 104 ? 8.890 -3.543 -3.275 1.00 94.06 104 ARG A N 1
ATOM 824 C CA . ARG A 1 104 ? 10.278 -3.262 -3.681 1.00 94.06 104 ARG A CA 1
ATOM 825 C C . ARG A 1 104 ? 10.708 -1.845 -3.301 1.00 94.06 104 ARG A C 1
ATOM 827 O O . ARG A 1 104 ? 11.788 -1.673 -2.753 1.00 94.06 104 ARG A O 1
ATOM 834 N N . VAL A 1 105 ? 9.855 -0.849 -3.541 1.00 93.12 105 VAL A N 1
ATOM 835 C CA . VAL A 1 105 ? 10.123 0.541 -3.144 1.00 93.12 105 VAL A CA 1
ATOM 836 C C . VAL A 1 105 ? 10.262 0.645 -1.625 1.00 93.12 105 VAL A C 1
ATOM 838 O O . VAL A 1 105 ? 11.207 1.252 -1.149 1.00 93.12 105 VAL A O 1
ATOM 841 N N . SER A 1 106 ? 9.375 0.015 -0.851 1.00 88.62 106 SER A N 1
ATOM 842 C CA . SER A 1 106 ? 9.463 0.020 0.616 1.00 88.62 106 SER A CA 1
ATOM 843 C C . SER A 1 106 ? 10.747 -0.628 1.135 1.00 88.62 106 SER A C 1
ATOM 845 O O . SER A 1 106 ? 11.293 -0.175 2.137 1.00 88.62 106 SER A O 1
ATOM 847 N N . GLU A 1 107 ? 11.200 -1.697 0.484 1.00 88.56 107 GLU A N 1
ATOM 848 C CA . GLU A 1 107 ? 12.435 -2.402 0.822 1.00 88.56 107 GLU A CA 1
ATOM 849 C C . GLU A 1 107 ? 13.664 -1.528 0.548 1.00 88.56 107 GLU A C 1
ATOM 851 O O . GLU A 1 107 ? 14.508 -1.382 1.427 1.00 88.56 107 GLU A O 1
ATOM 856 N N . ALA A 1 108 ? 13.725 -0.897 -0.630 1.00 88.31 108 ALA A N 1
ATOM 857 C CA . ALA A 1 108 ? 14.827 -0.023 -1.030 1.00 88.31 108 ALA A CA 1
ATOM 858 C C . ALA A 1 108 ? 14.896 1.267 -0.194 1.00 88.31 108 ALA A C 1
ATOM 860 O O . ALA A 1 108 ? 15.968 1.680 0.236 1.00 88.31 108 ALA A O 1
ATOM 861 N N . VAL A 1 109 ? 13.743 1.882 0.077 1.00 86.50 109 VAL A N 1
ATOM 862 C CA . VAL A 1 109 ? 13.629 3.099 0.894 1.00 86.50 109 VAL A CA 1
ATOM 863 C C . VAL A 1 109 ? 14.005 2.830 2.357 1.00 86.50 109 VAL A C 1
ATOM 865 O O . VAL A 1 109 ? 14.579 3.700 3.019 1.00 86.50 109 VAL A O 1
ATOM 868 N N . GLY A 1 110 ? 13.668 1.644 2.872 1.00 74.81 110 GLY A N 1
ATOM 869 C CA . GLY A 1 110 ? 13.883 1.263 4.264 1.00 74.81 110 GLY A CA 1
ATOM 870 C C . GLY A 1 110 ? 13.073 2.092 5.273 1.00 74.81 110 GLY A C 1
ATOM 871 O O . GLY A 1 110 ? 12.248 2.943 4.930 1.00 74.81 110 GLY A O 1
ATOM 872 N N . HIS A 1 111 ? 13.300 1.847 6.566 1.00 63.91 111 HIS A N 1
ATOM 873 C CA . HIS A 1 111 ? 12.750 2.692 7.628 1.00 63.91 111 HIS A CA 1
ATOM 874 C C . HIS A 1 111 ? 13.579 3.971 7.767 1.00 63.91 111 HIS A C 1
ATOM 876 O O . HIS A 1 111 ? 14.806 3.923 7.725 1.00 63.91 111 HIS A O 1
ATOM 882 N N . ARG A 1 112 ? 12.925 5.115 8.007 1.00 54.88 112 ARG A N 1
ATOM 883 C CA . ARG A 1 112 ? 13.625 6.354 8.367 1.00 54.88 112 ARG A CA 1
ATOM 884 C C . ARG A 1 112 ? 14.403 6.127 9.665 1.00 54.88 112 ARG A C 1
ATOM 886 O O . ARG A 1 112 ? 13.808 6.063 10.738 1.00 54.88 112 ARG A O 1
ATOM 893 N N . THR A 1 113 ? 15.723 6.034 9.569 1.00 56.03 113 THR A N 1
ATOM 894 C CA . THR A 1 113 ? 16.614 5.971 10.726 1.00 56.03 113 THR A CA 1
ATOM 895 C C . THR A 1 113 ? 17.141 7.366 11.024 1.00 56.03 113 THR A C 1
ATOM 897 O O . THR A 1 113 ? 17.820 7.967 10.195 1.00 56.03 113 THR A O 1
ATOM 900 N N . THR A 1 114 ? 16.842 7.888 12.208 1.00 46.47 114 THR A N 1
ATOM 901 C CA . THR A 1 114 ? 17.583 9.026 12.758 1.00 46.47 114 THR A CA 1
ATOM 902 C C . THR A 1 114 ? 18.723 8.437 13.586 1.00 46.47 114 THR A C 1
ATOM 904 O O . THR A 1 114 ? 18.431 7.592 14.437 1.00 46.47 114 THR A O 1
ATOM 907 N N . PRO A 1 115 ? 19.994 8.821 13.357 1.00 47.47 115 PRO A N 1
ATOM 908 C CA . PRO A 1 115 ? 21.064 8.419 14.255 1.00 47.47 115 PRO A CA 1
ATOM 909 C C . PRO A 1 115 ? 20.691 8.877 15.664 1.00 47.47 115 PRO A C 1
ATOM 911 O O . PRO A 1 115 ? 20.385 10.053 15.869 1.00 47.47 115 PRO A O 1
ATOM 914 N N . LEU A 1 116 ? 20.668 7.946 16.615 1.00 49.56 116 LEU A N 1
ATOM 915 C CA . LEU A 1 116 ? 20.589 8.310 18.022 1.00 49.56 116 LEU A CA 1
ATOM 916 C C . LEU A 1 116 ? 21.846 9.134 18.311 1.00 49.56 116 LEU A C 1
ATOM 918 O O . LEU A 1 116 ? 22.956 8.635 18.125 1.00 49.56 116 LEU A O 1
ATOM 922 N N . MET A 1 117 ? 21.681 10.402 18.695 1.00 57.47 117 MET A N 1
ATOM 923 C CA . MET A 1 117 ? 22.772 11.086 19.386 1.00 57.47 117 MET A CA 1
ATOM 924 C C . MET A 1 117 ? 23.049 10.287 20.663 1.00 57.47 117 MET A C 1
ATOM 926 O O . MET A 1 117 ? 22.106 9.735 21.234 1.00 57.47 117 MET A O 1
ATOM 930 N N . GLU A 1 118 ? 24.316 10.172 21.068 1.00 56.00 118 GLU A N 1
ATOM 931 C CA . GLU A 1 118 ? 24.649 9.630 22.388 1.00 56.00 118 GLU A CA 1
ATOM 932 C C . GLU A 1 118 ? 23.831 10.417 23.417 1.00 56.00 118 GLU A C 1
ATOM 934 O O . GLU A 1 118 ? 23.939 11.637 23.499 1.00 56.00 118 GLU A O 1
ATOM 939 N N . ASP A 1 119 ? 22.895 9.733 24.070 1.00 52.41 119 ASP A N 1
ATOM 940 C CA . ASP A 1 119 ? 21.991 10.348 25.028 1.00 52.41 119 ASP A CA 1
ATOM 941 C C . ASP A 1 119 ? 22.692 10.413 26.383 1.00 52.41 119 ASP A C 1
ATOM 943 O O . ASP A 1 119 ? 23.130 9.388 26.917 1.00 52.41 119 ASP A O 1
ATOM 947 N N . ASP A 1 120 ? 22.778 11.618 26.939 1.00 51.34 120 ASP A N 1
ATOM 948 C CA . ASP A 1 120 ? 23.427 11.947 28.210 1.00 51.34 120 ASP A CA 1
ATOM 949 C C . ASP A 1 120 ? 22.579 11.499 29.422 1.00 51.34 120 ASP A C 1
ATOM 951 O O . ASP A 1 120 ? 22.411 12.231 30.399 1.00 51.34 120 ASP A O 1
ATOM 955 N N . GLY A 1 121 ? 22.040 10.279 29.373 1.00 56.72 121 GLY A N 1
ATOM 956 C CA . GLY A 1 121 ? 21.368 9.627 30.491 1.00 56.72 121 GLY A CA 1
ATOM 957 C C . GLY A 1 121 ? 19.937 10.095 30.745 1.00 56.72 121 GLY A C 1
ATOM 958 O O . GLY A 1 121 ? 19.640 10.614 31.823 1.00 56.72 121 GLY A O 1
ATOM 959 N N . VAL A 1 122 ? 19.013 9.828 29.820 1.00 57.66 122 VAL A N 1
ATOM 960 C CA . VAL A 1 122 ? 17.590 9.788 30.175 1.00 57.66 122 VAL A CA 1
ATOM 961 C C . VAL A 1 122 ? 17.297 8.447 30.853 1.00 57.66 122 VAL A C 1
ATOM 963 O O . VAL A 1 122 ? 17.538 7.381 30.288 1.00 57.66 122 VAL A O 1
ATOM 966 N N . GLU A 1 123 ? 16.787 8.491 32.088 1.00 51.19 123 GLU A N 1
ATOM 967 C CA . GLU A 1 123 ? 16.245 7.308 32.764 1.00 51.19 123 GLU A CA 1
ATOM 968 C C . GLU A 1 123 ? 15.238 6.616 31.837 1.00 51.19 123 GLU A C 1
ATOM 970 O O . GLU A 1 123 ? 14.266 7.234 31.397 1.00 51.19 123 GLU A O 1
ATOM 975 N N . GLU A 1 124 ? 15.474 5.331 31.545 1.00 44.03 124 GLU A N 1
ATOM 976 C CA . GLU A 1 124 ? 14.553 4.464 30.810 1.00 44.03 124 GLU A CA 1
ATOM 977 C C . GLU A 1 124 ? 13.211 4.422 31.557 1.00 44.03 124 GLU A C 1
ATOM 979 O O . GLU A 1 124 ? 12.955 3.576 32.418 1.00 44.03 124 GLU A O 1
ATOM 984 N N . ALA A 1 125 ? 12.314 5.351 31.232 1.00 50.31 125 ALA A N 1
ATOM 985 C CA . ALA A 1 125 ? 10.912 5.197 31.547 1.00 50.31 125 ALA A CA 1
ATOM 986 C C . ALA A 1 125 ? 10.459 3.954 30.783 1.00 50.31 125 ALA A C 1
ATOM 988 O O . ALA A 1 125 ? 10.359 3.980 29.556 1.00 50.31 125 ALA A O 1
ATOM 989 N N . ALA A 1 126 ? 10.267 2.851 31.511 1.00 46.66 126 ALA A N 1
ATOM 990 C CA . ALA A 1 126 ? 9.894 1.562 30.956 1.00 46.66 126 ALA A CA 1
ATOM 991 C C . ALA A 1 126 ? 8.739 1.745 29.966 1.00 46.66 126 ALA A C 1
ATOM 993 O O . ALA A 1 126 ? 7.598 2.003 30.359 1.00 46.66 126 ALA A O 1
ATOM 994 N N . TRP A 1 127 ? 9.047 1.636 28.674 1.00 42.69 127 TRP A N 1
ATOM 995 C CA . TRP A 1 127 ? 8.042 1.703 27.630 1.00 42.69 127 TRP A CA 1
ATOM 996 C C . TRP A 1 127 ? 7.055 0.559 27.861 1.00 42.69 127 TRP A C 1
ATOM 998 O O . TRP A 1 127 ? 7.385 -0.621 27.722 1.00 42.69 127 TRP A O 1
ATOM 1008 N N . SER A 1 128 ? 5.844 0.912 28.287 1.00 43.94 128 SER A N 1
ATOM 1009 C CA . SER A 1 128 ? 4.770 -0.042 28.506 1.00 43.94 128 SER A CA 1
ATOM 1010 C C . SER A 1 128 ? 3.952 -0.144 27.221 1.00 43.94 128 SER A C 1
ATOM 1012 O O . SER A 1 128 ? 3.325 0.839 26.825 1.00 43.94 128 SER A O 1
ATOM 1014 N N . PRO A 1 129 ? 3.874 -1.319 26.572 1.00 43.72 129 PRO A N 1
ATOM 1015 C CA . PRO A 1 129 ? 2.979 -1.517 25.430 1.00 43.72 129 PRO A CA 1
ATOM 1016 C C . PRO A 1 129 ? 1.493 -1.425 25.825 1.00 43.72 129 PRO A C 1
ATOM 1018 O O . PRO A 1 129 ? 0.622 -1.440 24.962 1.00 43.72 129 PRO A O 1
ATOM 1021 N N . THR A 1 130 ? 1.198 -1.338 27.127 1.00 47.72 130 THR A N 1
ATOM 1022 C CA . THR A 1 130 ? -0.125 -1.057 27.695 1.00 47.72 130 THR A CA 1
ATOM 1023 C C . THR A 1 130 ? -0.191 0.329 28.336 1.00 47.72 130 THR A C 1
ATOM 1025 O O . THR A 1 130 ? -0.952 0.501 29.287 1.00 47.72 130 THR A O 1
ATOM 1028 N N . GLY A 1 131 ? 0.623 1.289 27.873 1.00 47.25 131 GLY A N 1
ATOM 1029 C CA . GLY A 1 131 ? 0.473 2.704 28.226 1.00 47.25 131 GLY A CA 1
ATOM 1030 C C . GLY A 1 131 ? -0.988 3.141 28.120 1.00 47.25 131 GLY A C 1
ATOM 1031 O O . GLY A 1 131 ? -1.778 2.510 27.403 1.00 47.25 131 GLY A O 1
ATOM 1032 N N . ASP A 1 132 ? -1.367 4.161 28.893 1.00 52.47 132 ASP A N 1
ATOM 1033 C CA . ASP A 1 132 ? -2.748 4.632 28.952 1.00 52.47 132 ASP A CA 1
ATOM 1034 C C . ASP A 1 132 ? -3.324 4.755 27.537 1.00 52.47 132 ASP A C 1
ATOM 1036 O O . ASP A 1 132 ? -2.634 5.111 26.590 1.00 52.47 132 ASP A O 1
ATOM 1040 N N . CYS A 1 133 ? -4.609 4.440 27.369 1.00 48.50 133 CYS A N 1
ATOM 1041 C CA . CYS A 1 133 ? -5.337 4.433 26.088 1.00 48.50 133 CYS A CA 1
ATOM 1042 C C . CYS A 1 133 ? -5.091 5.678 25.187 1.00 48.50 133 CYS A C 1
ATOM 1044 O O . CYS A 1 133 ? -5.386 5.653 23.986 1.00 48.50 133 CYS A O 1
ATOM 1046 N N . GLU A 1 134 ? -4.598 6.769 25.772 1.00 51.41 134 GLU A N 1
ATOM 1047 C CA . GLU A 1 134 ? -4.194 8.027 25.143 1.00 51.41 134 GLU A CA 1
ATOM 1048 C C . GLU A 1 134 ? -2.842 7.975 24.396 1.00 51.41 134 GLU A C 1
ATOM 1050 O O . GLU A 1 134 ? -2.561 8.868 23.595 1.00 51.41 134 GLU A O 1
ATOM 1055 N N . ASP A 1 135 ? -2.040 6.919 24.561 1.00 59.44 135 ASP A N 1
ATOM 1056 C CA . ASP A 1 135 ? -0.723 6.775 23.926 1.00 59.44 135 ASP A CA 1
ATOM 1057 C C . ASP A 1 135 ? -0.755 6.211 22.504 1.00 59.44 135 ASP A C 1
ATOM 1059 O O . ASP A 1 135 ? 0.205 6.379 21.748 1.00 59.44 135 ASP A O 1
ATOM 1063 N N . LEU A 1 136 ? -1.869 5.603 22.090 1.00 66.50 136 LEU A N 1
ATOM 1064 C CA . LEU A 1 136 ? -2.034 5.155 20.709 1.00 66.50 136 LEU A CA 1
ATOM 1065 C C . LEU A 1 136 ? -2.137 6.366 19.773 1.00 66.50 136 LEU A C 1
ATOM 1067 O O . LEU A 1 136 ? -2.918 7.293 20.010 1.00 66.50 136 LEU A O 1
ATOM 1071 N N . VAL A 1 137 ? -1.386 6.345 18.668 1.00 69.94 137 VAL A N 1
ATOM 1072 C CA . VAL A 1 137 ? -1.299 7.459 17.705 1.00 69.94 137 VAL A CA 1
ATOM 1073 C C . VAL A 1 137 ? -2.683 7.823 17.171 1.00 69.94 137 VAL A C 1
ATOM 1075 O O . VAL A 1 137 ? -3.020 9.003 17.078 1.00 69.94 137 VAL A O 1
ATOM 1078 N N . LEU A 1 138 ? -3.529 6.824 16.901 1.00 70.19 138 LEU A N 1
ATOM 1079 C CA . LEU A 1 138 ? -4.910 7.054 16.467 1.00 70.19 138 LEU A CA 1
ATOM 1080 C C . LEU A 1 138 ? -5.740 7.821 17.509 1.00 70.19 138 LEU A C 1
ATOM 1082 O O . LEU A 1 138 ? -6.550 8.666 17.127 1.00 70.19 138 LEU A O 1
ATOM 1086 N N . THR A 1 139 ? -5.520 7.592 18.808 1.00 68.44 139 THR A N 1
ATOM 1087 C CA . THR A 1 139 ? -6.194 8.343 19.880 1.00 68.44 139 THR A CA 1
ATOM 1088 C C . THR A 1 139 ? -5.747 9.806 19.895 1.00 68.44 139 THR A C 1
ATOM 1090 O O . THR A 1 139 ? -6.579 10.698 20.066 1.00 68.44 139 THR A O 1
ATOM 1093 N N . ARG A 1 140 ? -4.459 10.074 19.645 1.00 69.31 140 ARG A N 1
ATOM 1094 C CA . ARG A 1 140 ? -3.897 11.436 19.583 1.00 69.31 140 ARG A CA 1
ATOM 1095 C C . ARG A 1 140 ? -4.361 12.210 18.344 1.00 69.31 140 ARG A C 1
ATOM 1097 O O . ARG A 1 140 ? -4.629 13.405 18.425 1.00 69.31 140 ARG A O 1
ATOM 1104 N N . LEU A 1 141 ? -4.535 11.527 17.211 1.00 70.88 141 LEU A N 1
ATOM 1105 C CA . LEU A 1 141 ? -5.007 12.119 15.950 1.00 70.88 141 LEU A CA 1
ATOM 1106 C C . LEU A 1 141 ? -6.509 12.431 15.925 1.00 70.88 141 LEU A C 1
ATOM 1108 O O . LEU A 1 141 ? -7.001 13.005 14.952 1.00 70.88 141 LEU A O 1
ATOM 1112 N N . ARG A 1 142 ? -7.241 12.111 16.999 1.00 72.94 142 ARG A N 1
ATOM 1113 C CA . ARG A 1 142 ? -8.679 12.362 17.131 1.00 72.94 142 ARG A CA 1
ATOM 1114 C C . ARG A 1 142 ? -9.092 13.792 16.765 1.00 72.94 142 ARG A C 1
ATOM 1116 O O . ARG A 1 142 ? -10.157 13.989 16.192 1.00 72.94 142 ARG A O 1
ATOM 1123 N N . CYS A 1 143 ? -8.262 14.779 17.092 1.00 71.31 143 CYS A N 1
ATOM 1124 C CA . CYS A 1 143 ? -8.559 16.189 16.842 1.00 71.31 143 CYS A CA 1
ATOM 1125 C C . CYS A 1 143 ? -8.517 16.577 15.351 1.00 71.31 143 CYS A C 1
ATOM 1127 O O . CYS A 1 143 ? -9.051 17.621 14.993 1.00 71.31 143 CYS A O 1
ATOM 1129 N N . GLY A 1 144 ? -7.889 15.765 14.491 1.00 77.00 144 GLY A N 1
ATOM 1130 C CA . GLY A 1 144 ? -7.688 16.071 13.071 1.00 77.00 144 GLY A CA 1
ATOM 1131 C C . GLY A 1 144 ? -8.812 15.613 12.132 1.00 77.00 144 GLY A C 1
ATOM 1132 O O . GLY A 1 144 ? -8.938 16.163 11.042 1.00 77.00 144 GLY A O 1
ATOM 1133 N N . ASP A 1 145 ? -9.638 14.637 12.530 1.00 85.12 145 ASP A N 1
ATOM 1134 C CA . ASP A 1 145 ? -10.811 14.192 11.759 1.00 85.12 145 ASP A CA 1
ATOM 1135 C C . ASP A 1 145 ? -11.969 13.836 12.716 1.00 85.12 145 ASP A C 1
ATOM 1137 O O . ASP A 1 145 ? -11.878 12.844 13.451 1.00 85.12 145 ASP A O 1
ATOM 1141 N N . PRO A 1 146 ? -13.087 14.587 12.695 1.00 87.75 146 PRO A N 1
ATOM 1142 C CA . PRO A 1 146 ? -14.259 14.299 13.523 1.00 87.75 146 PRO A CA 1
ATOM 1143 C C . PRO A 1 146 ? -14.814 12.877 13.352 1.00 87.75 146 PRO A C 1
ATOM 1145 O O . PRO A 1 146 ? -15.352 12.309 14.301 1.00 87.75 146 PRO A O 1
ATOM 1148 N N . ARG A 1 147 ? -14.652 12.258 12.175 1.00 91.12 147 ARG A N 1
ATOM 1149 C CA . ARG A 1 147 ? -15.091 10.873 11.927 1.00 91.12 147 ARG A CA 1
ATOM 1150 C C . ARG A 1 147 ? -14.212 9.867 12.661 1.00 91.12 147 ARG A C 1
ATOM 1152 O O . ARG A 1 147 ? -14.727 8.881 13.181 1.00 91.12 147 ARG A O 1
ATOM 1159 N N . LEU A 1 148 ? -12.905 10.124 12.757 1.00 90.06 148 LEU A N 1
ATOM 1160 C CA . LEU A 1 148 ? -12.001 9.303 13.566 1.00 90.06 148 LEU A CA 1
ATOM 1161 C C . LEU A 1 148 ? -12.378 9.406 15.049 1.00 90.06 148 LEU A C 1
ATOM 1163 O O . LEU A 1 148 ? -12.439 8.389 15.739 1.00 90.06 148 LEU A O 1
ATOM 1167 N N . ALA A 1 149 ? -12.709 10.610 15.521 1.00 89.69 149 ALA A N 1
ATOM 1168 C CA . ALA A 1 149 ? -13.195 10.821 16.881 1.00 89.69 149 ALA A CA 1
ATOM 1169 C C . ALA A 1 149 ? -14.480 10.068 17.190 1.00 89.69 149 ALA A C 1
ATOM 1171 O O . ALA A 1 149 ? -14.555 9.373 18.209 1.00 89.69 149 ALA A O 1
ATOM 1172 N N . LEU A 1 150 ? -15.458 10.176 16.296 1.00 93.50 150 LEU A N 1
ATOM 1173 C CA . LEU A 1 150 ? -16.718 9.465 16.399 1.00 93.50 150 LEU A CA 1
ATOM 1174 C C . LEU A 1 150 ? -16.481 7.950 16.422 1.00 93.50 150 LEU A C 1
ATOM 1176 O O . LEU A 1 150 ? -16.904 7.283 17.359 1.00 93.50 150 LEU A O 1
ATOM 1180 N N . MET A 1 151 ? -15.695 7.419 15.480 1.00 93.62 151 MET A N 1
ATOM 1181 C CA . MET A 1 151 ? -15.353 5.996 15.409 1.00 93.62 151 MET A CA 1
ATOM 1182 C C . MET A 1 151 ? -14.716 5.473 16.703 1.00 93.62 151 MET A C 1
ATOM 1184 O O . MET A 1 151 ? -15.169 4.463 17.243 1.00 93.62 151 MET A O 1
ATOM 1188 N N . LEU A 1 152 ? -13.675 6.140 17.213 1.00 92.50 152 LEU A N 1
ATOM 1189 C CA . LEU A 1 152 ? -12.979 5.711 18.431 1.00 92.50 152 LEU A CA 1
ATOM 1190 C C . LEU A 1 152 ? -13.901 5.763 19.653 1.00 92.50 152 LEU A C 1
ATOM 1192 O O . LEU A 1 152 ? -13.894 4.844 20.473 1.00 92.50 152 LEU A O 1
ATOM 1196 N N . THR A 1 153 ? -14.741 6.793 19.748 1.00 93.06 153 THR A N 1
ATOM 1197 C CA . THR A 1 153 ? -15.705 6.944 20.845 1.00 93.06 153 THR A CA 1
ATOM 1198 C C . THR A 1 153 ? -16.759 5.837 20.801 1.00 93.06 153 THR A C 1
ATOM 1200 O O . THR A 1 153 ? -16.991 5.164 21.808 1.00 93.06 153 THR A O 1
ATOM 1203 N N . THR A 1 154 ? -17.334 5.565 19.626 1.00 95.19 154 THR A N 1
ATOM 1204 C CA . THR A 1 154 ? -18.318 4.492 19.442 1.00 95.19 154 THR A CA 1
ATOM 1205 C C . THR A 1 154 ? -17.715 3.117 19.726 1.00 95.19 154 THR A C 1
ATOM 1207 O O . THR A 1 154 ? -18.357 2.299 20.386 1.00 95.19 154 THR A O 1
ATOM 1210 N N . LEU A 1 155 ? -16.479 2.848 19.288 1.00 94.94 155 LEU A N 1
ATOM 1211 C CA . LEU A 1 155 ? -15.783 1.597 19.605 1.00 94.94 155 LEU A CA 1
ATOM 1212 C C . LEU A 1 155 ? -15.578 1.436 21.112 1.00 94.94 155 LEU A C 1
ATOM 1214 O O . LEU A 1 155 ? -15.885 0.373 21.649 1.00 94.94 155 LEU A O 1
ATOM 1218 N N . LYS A 1 156 ? -15.103 2.484 21.795 1.00 93.81 156 LYS A N 1
ATOM 1219 C CA . LYS A 1 156 ? -14.845 2.453 23.241 1.00 93.81 156 LYS A CA 1
ATOM 1220 C C . LYS A 1 156 ? -16.119 2.194 24.047 1.00 93.81 156 LYS A C 1
ATOM 1222 O O . LYS A 1 156 ? -16.069 1.472 25.035 1.00 93.81 156 LYS A O 1
ATOM 1227 N N . ALA A 1 157 ? -17.258 2.719 23.597 1.00 95.00 157 ALA A N 1
ATOM 1228 C CA . ALA A 1 157 ? -18.556 2.489 24.231 1.00 95.00 157 ALA A CA 1
ATOM 1229 C C . ALA A 1 157 ? -19.128 1.074 23.995 1.00 95.00 157 ALA A C 1
ATOM 1231 O O . ALA A 1 157 ? -19.968 0.617 24.764 1.00 95.00 157 ALA A O 1
ATOM 1232 N N . ASN A 1 158 ? -18.698 0.374 22.937 1.00 95.00 158 ASN A N 1
ATOM 1233 C CA . ASN A 1 158 ? -19.329 -0.872 22.472 1.00 95.00 158 ASN A CA 1
ATOM 1234 C C . ASN A 1 158 ? -18.431 -2.118 22.551 1.00 95.00 158 ASN A C 1
ATOM 1236 O O . ASN A 1 158 ? -18.843 -3.209 22.127 1.00 95.00 158 ASN A O 1
ATOM 1240 N N . LEU A 1 159 ? -17.206 -1.977 23.049 1.00 94.38 159 LEU A N 1
ATOM 1241 C CA . LEU A 1 159 ? -16.229 -3.050 23.205 1.00 94.38 159 LEU A CA 1
ATOM 1242 C C . LEU A 1 159 ? -15.739 -3.124 24.650 1.00 94.38 159 LEU A C 1
ATOM 1244 O O . LEU A 1 159 ? -15.813 -2.156 25.401 1.00 94.38 159 LEU A O 1
ATOM 1248 N N . SER A 1 160 ? -15.202 -4.284 25.034 1.00 92.94 160 SER A N 1
ATOM 1249 C CA . SER A 1 160 ? -14.423 -4.364 26.269 1.00 92.94 160 SER A CA 1
ATOM 1250 C C . SER A 1 160 ? -13.169 -3.491 26.143 1.00 92.94 160 SER A C 1
ATOM 1252 O O . SER A 1 160 ? -12.666 -3.291 25.036 1.00 92.94 160 SER A O 1
ATOM 1254 N N . GLY A 1 161 ? -12.621 -3.007 27.264 1.00 90.12 161 GLY A N 1
ATOM 1255 C CA . GLY A 1 161 ? -11.397 -2.194 27.235 1.00 90.12 161 GLY A CA 1
ATOM 1256 C C . GLY A 1 161 ? -10.243 -2.892 26.503 1.00 90.12 161 GLY A C 1
ATOM 1257 O O . GLY A 1 161 ? -9.555 -2.275 25.697 1.00 90.12 161 GLY A O 1
ATOM 1258 N N . ARG A 1 162 ? -10.101 -4.211 26.695 1.00 91.56 162 ARG A N 1
ATOM 1259 C CA . ARG A 1 162 ? -9.114 -5.030 25.979 1.00 91.56 162 ARG A CA 1
ATOM 1260 C C . ARG A 1 162 ? -9.390 -5.099 24.478 1.00 91.56 162 ARG A C 1
ATOM 1262 O O . ARG A 1 162 ? -8.471 -4.895 23.693 1.00 91.56 162 ARG A O 1
ATOM 1269 N N . ASP A 1 163 ? -10.623 -5.401 24.073 1.00 94.38 163 ASP A N 1
ATOM 1270 C CA . ASP A 1 163 ? -10.960 -5.537 22.650 1.00 94.38 163 ASP A CA 1
ATOM 1271 C C . ASP A 1 163 ? -10.839 -4.200 21.917 1.00 94.38 163 ASP A C 1
ATOM 1273 O O . ASP A 1 163 ? -10.390 -4.169 20.776 1.00 94.38 163 ASP A O 1
ATOM 1277 N N . TYR A 1 164 ? -11.192 -3.096 22.581 1.00 94.12 164 TYR A N 1
ATOM 1278 C CA . TYR A 1 164 ? -10.966 -1.748 22.072 1.00 94.12 164 TYR A CA 1
ATOM 1279 C C . TYR A 1 164 ? -9.482 -1.524 21.757 1.00 94.12 164 TYR A C 1
ATOM 1281 O O . TYR A 1 164 ? -9.151 -1.176 20.625 1.00 94.12 164 TYR A O 1
ATOM 1289 N N . LEU A 1 165 ? -8.588 -1.789 22.716 1.00 91.25 165 LEU A N 1
ATOM 1290 C CA . LEU A 1 165 ? -7.145 -1.611 22.525 1.00 91.25 165 LEU A CA 1
ATOM 1291 C C . LEU A 1 165 ? -6.601 -2.506 21.405 1.00 91.25 165 LEU A C 1
ATOM 1293 O O . LEU A 1 165 ? -5.871 -2.034 20.539 1.00 91.25 165 LEU A O 1
ATOM 1297 N N . VAL A 1 166 ? -7.030 -3.772 21.358 1.00 93.81 166 VAL A N 1
ATOM 1298 C CA . VAL A 1 166 ? -6.664 -4.712 20.286 1.00 93.81 166 VAL A CA 1
ATOM 1299 C C . VAL A 1 166 ? -7.083 -4.184 18.913 1.00 93.81 166 VAL A C 1
ATOM 1301 O O . VAL A 1 166 ? -6.308 -4.275 17.965 1.00 93.81 166 VAL A O 1
ATOM 1304 N N . VAL A 1 167 ? -8.292 -3.631 18.781 1.00 95.06 167 VAL A N 1
ATOM 1305 C CA . VAL A 1 167 ? -8.790 -3.088 17.507 1.00 95.06 167 VAL A CA 1
ATOM 1306 C C . VAL A 1 167 ? -8.030 -1.830 17.101 1.00 95.06 167 VAL A C 1
ATOM 1308 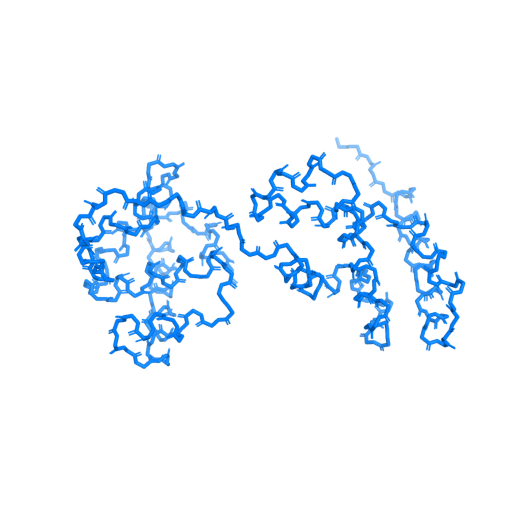O O . VAL A 1 167 ? -7.646 -1.720 15.938 1.00 95.06 167 VAL A O 1
ATOM 1311 N N . VAL A 1 168 ? -7.804 -0.894 18.027 1.00 93.12 168 VAL A N 1
ATOM 1312 C CA . VAL A 1 168 ? -7.095 0.360 17.726 1.00 93.12 168 VAL A CA 1
ATOM 1313 C C . VAL A 1 168 ? -5.640 0.083 17.356 1.00 93.12 168 VAL A C 1
ATOM 1315 O O . VAL A 1 168 ? -5.178 0.596 16.338 1.00 93.12 168 VAL A O 1
ATOM 1318 N N . GLU A 1 169 ? -4.947 -0.791 18.090 1.00 91.44 169 GLU A N 1
ATOM 1319 C CA . GLU A 1 169 ? -3.588 -1.203 17.728 1.00 91.44 169 GLU A CA 1
ATOM 1320 C C . GLU A 1 169 ? -3.565 -1.887 16.359 1.00 91.44 169 GLU A C 1
ATOM 1322 O O . GLU A 1 169 ? -2.712 -1.597 15.528 1.00 91.44 169 GLU A O 1
ATOM 1327 N N . TYR A 1 170 ? -4.532 -2.766 16.078 1.00 93.81 170 TYR A N 1
ATOM 1328 C CA . TYR A 1 170 ? -4.601 -3.438 14.783 1.00 93.81 170 TYR A CA 1
ATOM 1329 C C . TYR A 1 170 ? -4.739 -2.438 13.633 1.00 93.81 170 TYR A C 1
ATOM 1331 O O . TYR A 1 170 ? -4.061 -2.573 12.616 1.00 93.81 170 TYR A O 1
ATOM 1339 N N . LEU A 1 171 ? -5.613 -1.437 13.781 1.00 91.44 171 LEU A N 1
ATOM 1340 C CA . LEU A 1 171 ? -5.788 -0.373 12.790 1.00 91.44 171 LEU A CA 1
ATOM 1341 C C . LEU A 1 171 ? -4.498 0.423 12.591 1.00 91.44 171 LEU A C 1
ATOM 1343 O O . LEU A 1 171 ? -4.150 0.743 11.456 1.00 91.44 171 LEU A O 1
ATOM 1347 N N . GLN A 1 172 ? -3.782 0.701 13.678 1.00 87.69 172 GLN A N 1
ATOM 1348 C CA . GLN A 1 172 ? -2.503 1.396 13.640 1.00 87.69 172 GLN A CA 1
ATOM 1349 C C . GLN A 1 172 ? -1.446 0.576 12.885 1.00 87.69 172 GLN A C 1
ATOM 1351 O O . GLN A 1 172 ? -0.877 1.072 11.916 1.00 87.69 172 GLN A O 1
ATOM 1356 N N . GLN A 1 173 ? -1.257 -0.700 13.229 1.00 86.75 173 GLN A N 1
ATOM 1357 C CA . GLN A 1 173 ? -0.306 -1.583 12.541 1.00 86.75 173 GLN A CA 1
ATOM 1358 C C . GLN A 1 173 ? -0.656 -1.769 11.057 1.00 86.75 173 GLN A C 1
ATOM 1360 O O . GLN A 1 173 ? 0.216 -1.715 10.192 1.00 86.75 173 GLN A O 1
ATOM 1365 N N . GLN A 1 174 ? -1.948 -1.890 10.735 1.00 86.44 174 GLN A N 1
ATOM 1366 C CA . GLN A 1 174 ? -2.414 -1.928 9.349 1.00 86.44 174 GLN A CA 1
ATOM 1367 C C . GLN A 1 174 ? -2.065 -0.636 8.591 1.00 86.44 174 GLN A C 1
ATOM 1369 O O . GLN A 1 174 ? -1.661 -0.703 7.431 1.00 86.44 174 GLN A O 1
ATOM 1374 N N . SER A 1 175 ? -2.192 0.529 9.233 1.00 78.31 175 SER A N 1
ATOM 1375 C CA . SER A 1 175 ? -1.825 1.819 8.632 1.00 78.31 175 SER A CA 1
ATOM 1376 C C . SER A 1 175 ? -0.316 1.981 8.429 1.00 78.31 175 SER A C 1
ATOM 1378 O O . SER A 1 175 ? 0.101 2.632 7.476 1.00 78.31 175 SER A O 1
ATOM 1380 N N . PHE A 1 176 ? 0.497 1.327 9.263 1.00 78.31 176 PHE A N 1
ATOM 1381 C CA . PHE A 1 176 ? 1.953 1.266 9.109 1.00 78.31 176 PHE A CA 1
ATOM 1382 C C . PHE A 1 176 ? 2.409 0.264 8.041 1.00 78.31 176 PHE A C 1
ATOM 1384 O O . PHE A 1 176 ? 3.598 0.179 7.753 1.00 78.31 176 PHE A O 1
ATOM 1391 N N . GLY A 1 177 ? 1.484 -0.477 7.425 1.00 74.62 177 GLY A N 1
ATOM 1392 C CA . GLY A 1 177 ? 1.813 -1.463 6.401 1.00 74.62 177 GLY A CA 1
ATOM 1393 C C . GLY A 1 177 ? 2.360 -2.778 6.954 1.00 74.62 177 GLY A C 1
ATOM 1394 O O . GLY A 1 177 ? 2.965 -3.527 6.191 1.00 74.62 177 GLY A O 1
ATOM 1395 N N . ASP A 1 178 ? 2.136 -3.085 8.240 1.00 78.50 178 ASP A N 1
ATOM 1396 C CA . ASP A 1 178 ? 2.482 -4.391 8.810 1.00 78.50 178 ASP A CA 1
ATOM 1397 C C . ASP A 1 178 ? 1.797 -5.506 7.985 1.00 78.50 178 ASP A C 1
ATOM 1399 O O . ASP A 1 178 ? 0.562 -5.524 7.889 1.00 78.50 178 ASP A O 1
ATOM 1403 N N . PRO A 1 179 ? 2.558 -6.441 7.376 1.00 73.50 179 PRO A N 1
ATOM 1404 C CA . PRO A 1 179 ? 1.992 -7.525 6.576 1.00 73.50 179 PRO A CA 1
ATOM 1405 C C . PRO A 1 179 ? 1.231 -8.559 7.422 1.00 73.50 179 PRO A C 1
ATOM 1407 O O 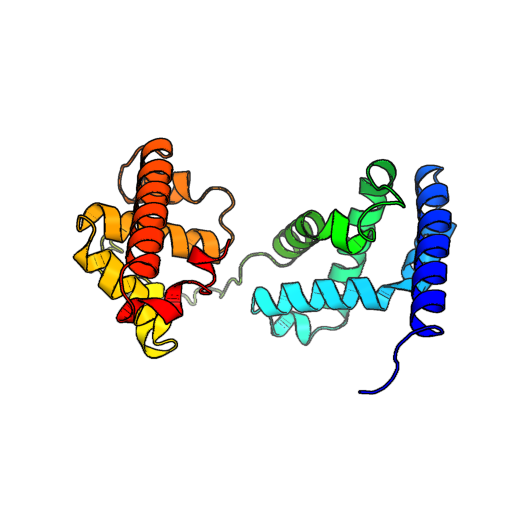. PRO A 1 179 ? 0.466 -9.355 6.874 1.00 73.50 179 PRO A O 1
ATOM 1410 N N . SER A 1 180 ? 1.412 -8.573 8.749 1.00 83.12 180 SER A N 1
ATOM 1411 C CA . SER A 1 180 ? 0.733 -9.491 9.667 1.00 83.12 180 SER A CA 1
ATOM 1412 C C . SER A 1 180 ? 0.319 -8.831 10.998 1.00 83.12 180 SER A C 1
ATOM 1414 O O . SER A 1 180 ? 0.714 -9.298 12.076 1.00 83.12 180 SER A O 1
ATOM 1416 N N . PRO A 1 181 ? -0.603 -7.842 10.977 1.00 88.88 181 PRO A N 1
ATOM 1417 C CA . PRO A 1 181 ? -1.006 -7.097 12.176 1.00 88.88 181 PRO A CA 1
ATOM 1418 C C . PRO A 1 181 ? -1.519 -8.005 13.298 1.00 88.88 181 PRO A C 1
ATOM 1420 O O . PRO A 1 181 ? -1.317 -7.754 14.482 1.00 88.88 181 PRO A O 1
ATOM 1423 N N . SER A 1 182 ? -2.151 -9.129 12.938 1.00 92.56 182 SER A N 1
ATOM 1424 C CA . SER A 1 182 ? -2.678 -10.097 13.905 1.00 92.56 182 SER A CA 1
ATOM 1425 C C . SER A 1 182 ? -1.587 -10.734 14.774 1.00 92.56 182 SER A C 1
ATOM 1427 O O . SER A 1 182 ? -1.839 -11.046 15.938 1.00 92.56 182 SER A O 1
ATOM 1429 N N . HIS A 1 183 ? -0.392 -10.958 14.218 1.00 89.94 183 HIS A N 1
ATOM 1430 C CA . HIS A 1 183 ? 0.736 -11.540 14.945 1.00 89.94 183 HIS A CA 1
ATOM 1431 C C . HIS A 1 183 ? 1.404 -10.507 15.852 1.00 89.94 183 HIS A C 1
ATOM 1433 O O . HIS A 1 183 ? 1.690 -10.819 17.010 1.00 89.94 183 HIS A O 1
ATOM 1439 N N . THR A 1 184 ? 1.586 -9.284 15.359 1.00 86.56 184 THR A N 1
ATOM 1440 C CA . THR A 1 184 ? 2.140 -8.159 16.123 1.00 86.56 184 THR A CA 1
ATOM 1441 C C . THR A 1 184 ? 1.252 -7.822 17.318 1.00 86.56 184 THR A C 1
ATOM 1443 O O . THR A 1 184 ? 1.683 -7.924 18.468 1.00 86.56 184 THR A O 1
ATOM 1446 N N . VAL A 1 185 ? -0.034 -7.556 17.075 1.00 91.12 185 VAL A N 1
ATOM 1447 C CA . VAL A 1 185 ? -1.015 -7.259 18.132 1.00 91.12 185 VAL A CA 1
ATOM 1448 C C . VAL A 1 185 ? -1.202 -8.454 19.071 1.00 91.12 185 VAL A C 1
ATOM 1450 O O . VAL A 1 185 ? -1.312 -8.286 20.285 1.00 91.12 185 VAL A O 1
ATOM 1453 N N . GLY A 1 186 ? -1.189 -9.681 18.540 1.00 89.38 186 GLY A N 1
ATOM 1454 C CA . GLY A 1 186 ? -1.280 -10.894 19.351 1.00 89.38 186 GLY A CA 1
ATOM 1455 C C . GLY A 1 186 ? -0.140 -11.014 20.363 1.00 89.38 186 GLY A C 1
ATOM 1456 O O . GLY A 1 186 ? -0.376 -11.335 21.529 1.00 89.38 186 GLY A O 1
ATOM 1457 N N . ARG A 1 187 ? 1.088 -10.680 19.948 1.00 88.94 187 ARG A N 1
ATOM 1458 C CA . ARG A 1 187 ? 2.256 -10.627 20.834 1.00 88.94 187 ARG A CA 1
ATOM 1459 C C . ARG A 1 187 ? 2.100 -9.544 21.907 1.00 88.94 187 ARG A C 1
ATOM 1461 O O . ARG A 1 187 ? 2.292 -9.850 23.081 1.00 88.94 187 ARG A O 1
ATOM 1468 N N . LEU A 1 188 ? 1.706 -8.329 21.516 1.00 83.38 188 LEU A N 1
ATOM 1469 C CA . LEU A 1 188 ? 1.562 -7.175 22.417 1.00 83.38 188 LEU A CA 1
ATOM 1470 C C . LEU A 1 188 ? 0.525 -7.419 23.525 1.00 83.38 188 LEU A C 1
ATOM 1472 O O . LEU A 1 188 ? 0.810 -7.227 24.703 1.00 83.38 188 LEU A O 1
ATOM 1476 N N . TYR A 1 189 ? -0.655 -7.929 23.166 1.00 86.19 189 TYR A N 1
ATOM 1477 C CA . TYR A 1 189 ? -1.779 -8.108 24.098 1.00 86.19 189 TYR A CA 1
ATOM 1478 C C . TYR A 1 189 ? -1.921 -9.539 24.641 1.00 86.19 189 TYR A C 1
ATOM 1480 O O . TYR A 1 189 ? -2.942 -9.885 25.256 1.00 86.19 189 TYR A O 1
ATOM 1488 N N . ARG A 1 190 ? -0.912 -10.389 24.392 1.00 88.31 190 ARG A N 1
ATOM 1489 C CA . ARG A 1 190 ? -0.874 -11.811 24.776 1.00 88.31 190 ARG A CA 1
ATOM 1490 C C . ARG A 1 190 ? -2.153 -12.546 24.362 1.00 88.31 190 ARG A C 1
ATOM 1492 O O . ARG A 1 190 ? -2.818 -13.210 25.160 1.00 88.31 190 ARG A O 1
ATOM 1499 N N . VAL A 1 191 ? -2.526 -12.379 23.096 1.00 90.81 191 VAL A N 1
ATOM 1500 C CA . VAL A 1 191 ? -3.694 -13.000 22.465 1.00 90.81 191 VAL A CA 1
ATOM 1501 C C . VAL A 1 191 ? -3.234 -13.842 21.282 1.00 90.81 191 VAL A C 1
ATOM 1503 O O . VAL A 1 191 ? -2.334 -13.452 20.545 1.00 90.81 191 VAL A O 1
ATOM 1506 N N . LYS A 1 192 ? -3.876 -14.988 21.040 1.00 93.31 192 LYS A N 1
ATOM 1507 C CA . LYS A 1 192 ? -3.619 -15.751 19.812 1.00 93.31 192 LYS A CA 1
ATOM 1508 C C . LYS A 1 192 ? -3.992 -14.913 18.574 1.00 93.31 192 LYS A C 1
ATOM 1510 O O . LYS A 1 192 ? -5.068 -14.307 18.593 1.00 93.31 192 LYS A O 1
ATOM 1515 N N . PRO A 1 193 ? -3.189 -14.931 17.492 1.00 93.81 193 PRO A N 1
ATOM 1516 C CA . PRO A 1 193 ? -3.468 -14.162 16.275 1.00 93.81 193 PRO A CA 1
ATOM 1517 C C . PRO A 1 193 ? -4.868 -14.398 15.691 1.00 93.81 193 PRO A C 1
ATOM 1519 O O . PRO A 1 193 ? -5.525 -13.452 15.265 1.00 93.81 193 PRO A O 1
ATOM 1522 N N . ASP A 1 194 ? -5.380 -15.630 15.743 1.00 94.56 194 ASP A N 1
ATOM 1523 C CA . ASP A 1 194 ? -6.741 -15.940 15.277 1.00 94.56 194 ASP A CA 1
ATOM 1524 C C . ASP A 1 194 ? -7.822 -15.213 16.077 1.00 94.56 194 ASP A C 1
ATOM 1526 O O . ASP A 1 194 ? -8.798 -14.716 15.513 1.00 94.56 194 ASP A O 1
ATOM 1530 N N . ASN A 1 195 ? -7.630 -15.094 17.391 1.00 95.19 195 ASN A N 1
ATOM 1531 C CA . ASN A 1 195 ? -8.559 -14.359 18.236 1.00 95.19 195 ASN A CA 1
ATOM 1532 C C . ASN A 1 195 ? -8.457 -12.847 17.982 1.00 95.19 195 ASN A C 1
ATOM 1534 O O . ASN A 1 195 ? -9.480 -12.174 17.964 1.00 95.19 195 ASN A O 1
ATOM 1538 N N . VAL A 1 196 ? -7.264 -12.316 17.686 1.00 96.38 196 VAL A N 1
ATOM 1539 C CA . VAL A 1 196 ? -7.104 -10.916 17.247 1.00 96.38 196 VAL A CA 1
ATOM 1540 C C . VAL A 1 196 ? -7.905 -10.645 15.971 1.00 96.38 196 VAL A C 1
ATOM 1542 O O . VAL A 1 196 ? -8.697 -9.702 15.937 1.00 96.38 196 VAL A O 1
ATOM 1545 N N . ARG A 1 197 ? -7.771 -11.501 14.945 1.00 95.94 197 ARG A N 1
ATOM 1546 C CA . ARG A 1 197 ? -8.567 -11.396 13.706 1.00 95.94 197 ARG A CA 1
ATOM 1547 C C . ARG A 1 197 ? -10.057 -11.427 14.017 1.00 95.94 197 ARG A C 1
ATOM 1549 O O . ARG A 1 197 ? -10.821 -10.614 13.503 1.00 95.94 197 ARG A O 1
ATOM 1556 N N . GLN A 1 198 ? -10.476 -12.343 14.886 1.00 97.12 198 GLN A N 1
ATOM 1557 C CA . GLN A 1 198 ? -11.877 -12.485 15.257 1.00 97.12 198 GLN A CA 1
ATOM 1558 C C . GLN A 1 198 ? -12.419 -11.250 15.995 1.00 97.12 198 GLN A C 1
ATOM 1560 O O . GLN A 1 198 ? -13.520 -10.799 15.670 1.00 97.12 198 GLN A O 1
ATOM 1565 N N . ILE A 1 199 ? -11.663 -10.685 16.942 1.00 97.31 199 ILE A N 1
ATOM 1566 C CA . ILE A 1 199 ? -12.005 -9.440 17.647 1.00 97.31 199 ILE A CA 1
ATOM 1567 C C . ILE A 1 199 ? -12.168 -8.301 16.636 1.00 97.31 199 ILE A C 1
ATOM 1569 O O . ILE A 1 199 ? -13.223 -7.665 16.597 1.00 97.31 199 ILE A O 1
ATOM 1573 N N . TYR A 1 200 ? -11.182 -8.112 15.754 1.00 95.88 200 TYR A N 1
ATOM 1574 C CA . TYR A 1 200 ? -11.206 -7.082 14.715 1.00 95.88 200 TYR A CA 1
ATOM 1575 C C . TYR A 1 200 ? -12.419 -7.217 13.781 1.00 95.88 200 TYR A C 1
ATOM 1577 O O . TYR A 1 200 ? -13.171 -6.260 13.582 1.00 95.88 200 TYR A O 1
ATOM 1585 N N . HIS A 1 201 ? -12.684 -8.421 13.261 1.00 95.12 201 HIS A N 1
ATOM 1586 C CA . HIS A 1 201 ? -13.838 -8.676 12.395 1.00 95.12 201 HIS A CA 1
ATOM 1587 C C . HIS A 1 201 ? -15.175 -8.431 13.104 1.00 95.12 201 HIS A C 1
ATOM 1589 O O . HIS A 1 201 ? -16.092 -7.855 12.511 1.00 95.12 201 HIS A O 1
ATOM 1595 N N . ARG A 1 202 ? -15.306 -8.852 14.369 1.00 96.69 202 ARG A N 1
ATOM 1596 C CA . ARG A 1 202 ? -16.527 -8.642 15.161 1.00 96.69 202 ARG A CA 1
ATOM 1597 C C . ARG A 1 202 ? -16.761 -7.162 15.448 1.00 96.69 202 ARG A C 1
ATOM 1599 O O . ARG A 1 202 ? -17.890 -6.705 15.280 1.00 96.69 202 ARG A O 1
ATOM 1606 N N . ALA A 1 203 ? -15.716 -6.424 15.818 1.00 96.69 203 ALA A N 1
ATOM 1607 C CA . ALA A 1 203 ? -15.784 -4.984 16.043 1.00 96.69 203 ALA A CA 1
ATOM 1608 C C . ALA A 1 203 ? -16.226 -4.243 14.777 1.00 96.69 203 ALA A C 1
ATOM 1610 O O . ALA A 1 203 ? -17.188 -3.478 14.812 1.00 96.69 203 ALA A O 1
ATOM 1611 N N . ARG A 1 204 ? -15.608 -4.559 13.633 1.00 95.62 204 ARG A N 1
ATOM 1612 C CA . ARG A 1 204 ? -15.966 -3.983 12.331 1.00 95.62 204 ARG A CA 1
ATOM 1613 C C . ARG A 1 204 ? -17.415 -4.277 11.945 1.00 95.62 204 ARG A C 1
ATOM 1615 O O . ARG A 1 204 ? -18.154 -3.372 11.566 1.00 95.62 204 ARG A O 1
ATOM 1622 N N . LYS A 1 205 ? -17.852 -5.537 12.071 1.00 95.25 205 LYS A N 1
ATOM 1623 C CA . LYS A 1 205 ? -19.239 -5.945 11.789 1.00 95.25 205 LYS A CA 1
ATOM 1624 C C . LYS A 1 205 ? -20.235 -5.213 12.691 1.00 95.25 205 LYS A C 1
ATOM 1626 O O . LYS A 1 205 ? -21.275 -4.773 12.209 1.00 95.25 205 LYS A O 1
ATOM 1631 N N . ARG A 1 206 ? -19.918 -5.077 13.982 1.00 95.44 206 ARG A N 1
ATOM 1632 C CA . ARG A 1 206 ? -20.745 -4.342 14.944 1.00 95.44 206 ARG A CA 1
ATOM 1633 C C . ARG A 1 206 ? -20.839 -2.865 14.573 1.00 95.44 206 ARG A C 1
ATOM 1635 O O . ARG A 1 206 ? -21.949 -2.355 14.509 1.00 95.44 206 ARG A O 1
ATOM 1642 N N . LEU A 1 207 ? -19.719 -2.209 14.267 1.00 95.00 207 LEU A N 1
ATOM 1643 C CA . LEU A 1 207 ? -19.722 -0.787 13.925 1.00 95.00 207 LEU A CA 1
ATOM 1644 C C . LEU A 1 207 ? -20.454 -0.503 12.606 1.00 95.00 207 LEU A C 1
ATOM 1646 O O . LEU A 1 207 ? -21.179 0.478 12.527 1.00 95.00 207 LEU A O 1
ATOM 1650 N N . ARG A 1 208 ? -20.361 -1.391 11.605 1.00 94.81 208 ARG A N 1
ATOM 1651 C CA . ARG A 1 208 ? -21.188 -1.293 10.387 1.00 94.81 208 ARG A CA 1
ATOM 1652 C C . ARG A 1 208 ? -22.677 -1.351 10.685 1.00 94.81 208 ARG A C 1
ATOM 1654 O O . ARG A 1 208 ? -23.434 -0.584 10.105 1.00 94.81 208 ARG A O 1
ATOM 1661 N N . LYS A 1 209 ? -23.087 -2.267 11.567 1.00 94.31 209 LYS A N 1
ATOM 1662 C CA . LYS A 1 209 ? -24.487 -2.372 11.979 1.00 94.31 209 LYS A CA 1
ATOM 1663 C C . LYS A 1 209 ? -24.935 -1.097 12.697 1.00 94.31 209 LYS A C 1
ATOM 1665 O O . LYS A 1 209 ? -25.944 -0.529 12.316 1.00 94.31 209 LYS A O 1
ATOM 1670 N N . LEU A 1 210 ? -24.146 -0.612 13.657 1.00 95.25 210 LEU A N 1
ATOM 1671 C CA . LEU A 1 210 ? -24.436 0.643 14.355 1.00 95.25 210 LEU A CA 1
ATOM 1672 C C . LEU A 1 210 ? -24.545 1.819 13.377 1.00 95.25 210 LEU A C 1
ATOM 1674 O O . LEU A 1 210 ? -25.519 2.550 13.424 1.00 95.25 210 LEU A O 1
ATOM 1678 N N . ALA A 1 211 ? -23.616 1.948 12.428 1.00 93.81 211 ALA A N 1
ATOM 1679 C CA . ALA A 1 211 ? -23.673 2.994 11.409 1.00 93.81 211 ALA A CA 1
ATOM 1680 C C . ALA A 1 211 ? -24.883 2.869 10.468 1.00 93.81 211 ALA A C 1
ATOM 1682 O O . ALA A 1 211 ? -25.342 3.870 9.922 1.00 93.81 211 ALA A O 1
ATOM 1683 N N . ALA A 1 212 ? -25.399 1.660 10.237 1.00 92.44 212 ALA A N 1
ATOM 1684 C CA . ALA A 1 212 ? -26.615 1.443 9.455 1.00 92.44 212 ALA A CA 1
ATOM 1685 C C . ALA A 1 212 ? -27.885 1.831 10.233 1.00 92.44 212 ALA A C 1
ATOM 1687 O O . ALA A 1 212 ? -28.798 2.402 9.640 1.00 92.44 212 ALA A O 1
ATOM 1688 N N . ASP A 1 213 ? -27.910 1.558 11.537 1.00 94.06 213 ASP A N 1
ATOM 1689 C CA . ASP A 1 213 ? -29.093 1.729 12.384 1.00 94.06 213 ASP A CA 1
ATOM 1690 C C . ASP A 1 213 ? -29.191 3.145 13.000 1.00 94.06 213 ASP A C 1
ATOM 1692 O O . ASP A 1 213 ? -30.294 3.614 13.274 1.00 94.06 213 ASP A O 1
ATOM 1696 N N . ASP A 1 214 ? -28.062 3.835 13.198 1.00 93.94 214 ASP A N 1
ATOM 1697 C CA . ASP A 1 214 ? -27.970 5.130 13.886 1.00 93.94 214 ASP A CA 1
ATOM 1698 C C . ASP A 1 214 ? -27.629 6.287 12.915 1.00 93.94 214 ASP A C 1
ATOM 1700 O O . ASP A 1 214 ? -26.538 6.291 12.326 1.00 93.94 214 ASP A O 1
ATOM 1704 N N . PRO A 1 215 ? -28.523 7.284 12.745 1.00 92.50 215 PRO A N 1
ATOM 1705 C CA . PRO A 1 215 ? -28.267 8.471 11.929 1.00 92.50 215 PRO A CA 1
ATOM 1706 C C . PRO A 1 215 ? -27.048 9.293 12.371 1.00 92.50 215 PRO A C 1
ATOM 1708 O O . PRO A 1 215 ? -26.369 9.867 11.521 1.00 92.50 215 PRO A O 1
ATOM 1711 N N . GLU A 1 216 ? -26.713 9.331 13.666 1.00 92.88 216 GLU A N 1
ATOM 1712 C CA . GLU A 1 216 ? -25.546 10.087 14.156 1.00 92.88 216 GLU A CA 1
ATOM 1713 C C . GLU A 1 216 ? -24.224 9.500 13.638 1.00 92.88 216 GLU A C 1
ATOM 1715 O O . GLU A 1 216 ? -23.211 10.193 13.514 1.00 92.88 216 GLU A O 1
ATOM 1720 N N . LEU A 1 217 ? -24.244 8.218 13.266 1.00 94.62 217 LEU A N 1
ATOM 1721 C CA . LEU A 1 217 ? -23.102 7.472 12.752 1.00 94.62 217 LEU A CA 1
ATOM 1722 C C . LEU A 1 217 ? -23.064 7.404 11.218 1.00 94.62 217 LEU A C 1
ATOM 1724 O O . LEU A 1 217 ? -22.188 6.736 10.659 1.00 94.62 217 LEU A O 1
ATOM 1728 N N . GLU A 1 218 ? -23.964 8.099 10.514 1.00 92.19 218 GLU A N 1
ATOM 1729 C CA . GLU A 1 218 ? -24.071 8.045 9.050 1.00 92.19 218 GLU A CA 1
ATOM 1730 C C . GLU A 1 218 ? -22.743 8.390 8.354 1.00 92.19 218 GLU A C 1
ATOM 1732 O O . GLU A 1 218 ? -22.324 7.703 7.416 1.00 92.19 218 GLU A O 1
ATOM 1737 N N . SER A 1 219 ? -22.025 9.390 8.877 1.00 91.25 219 SER A N 1
ATOM 1738 C CA . SER A 1 219 ? -20.725 9.834 8.354 1.00 91.25 219 SER A CA 1
ATOM 1739 C C . SER A 1 219 ? -19.643 8.741 8.354 1.00 91.25 219 SER A C 1
ATOM 1741 O O . SER A 1 219 ? -18.674 8.832 7.593 1.00 91.25 219 SER A O 1
ATOM 1743 N N . LEU A 1 220 ? -19.808 7.682 9.159 1.00 93.44 220 LEU A N 1
ATOM 1744 C CA . LEU A 1 220 ? -18.874 6.560 9.225 1.00 93.44 220 LEU A CA 1
ATOM 1745 C C . LEU A 1 220 ? -19.074 5.537 8.101 1.00 93.44 220 LEU A C 1
ATOM 1747 O O . LEU A 1 220 ? -18.141 4.790 7.809 1.00 93.44 220 LEU A O 1
ATOM 1751 N N . ARG A 1 221 ? -20.238 5.488 7.435 1.00 89.94 221 ARG A N 1
ATOM 1752 C CA . ARG A 1 221 ? -20.539 4.464 6.410 1.00 89.94 221 ARG A CA 1
ATOM 1753 C C . ARG A 1 221 ? -19.532 4.463 5.256 1.00 89.94 221 ARG A C 1
ATOM 1755 O O . ARG A 1 221 ? -19.141 3.399 4.786 1.00 89.94 221 ARG A O 1
ATOM 1762 N N . GLY A 1 222 ? -19.101 5.652 4.833 1.00 85.75 222 GLY A N 1
ATOM 1763 C CA . GLY A 1 222 ? -18.092 5.853 3.787 1.00 85.75 222 GLY A CA 1
ATOM 1764 C C . GLY A 1 222 ? -16.661 6.013 4.307 1.00 85.75 222 GLY A C 1
ATOM 1765 O O . GLY A 1 222 ? -15.762 6.322 3.530 1.00 85.75 222 GLY A O 1
ATOM 1766 N N . PHE A 1 223 ? -16.428 5.855 5.612 1.00 90.06 223 PHE A N 1
ATOM 1767 C CA . PHE A 1 223 ? -15.099 6.015 6.194 1.00 90.06 223 PHE A CA 1
ATOM 1768 C C . PHE A 1 223 ? -14.201 4.824 5.834 1.00 90.06 223 PHE A C 1
ATOM 1770 O O . PHE A 1 223 ? -14.675 3.688 5.783 1.00 90.06 223 PHE A O 1
ATOM 1777 N N . TRP A 1 224 ? -12.905 5.070 5.605 1.00 85.12 224 TRP A N 1
ATOM 1778 C CA . TRP A 1 224 ? -11.963 4.119 4.987 1.00 85.12 224 TRP A CA 1
ATOM 1779 C C . TRP A 1 224 ? -12.007 2.709 5.596 1.00 85.12 224 TRP A C 1
ATOM 1781 O O . TRP A 1 224 ? -12.002 1.711 4.876 1.00 85.12 224 TRP A O 1
ATOM 1791 N N . TRP A 1 225 ? -12.126 2.615 6.923 1.00 86.00 225 TRP A N 1
ATOM 1792 C CA . TRP A 1 225 ? -12.165 1.329 7.609 1.00 86.00 225 TRP A CA 1
ATOM 1793 C C . TRP A 1 225 ? -13.494 0.585 7.438 1.00 86.00 225 TRP A C 1
ATOM 1795 O O . TRP A 1 225 ? -13.512 -0.645 7.431 1.00 86.00 225 TRP A O 1
ATOM 1805 N N . LEU A 1 226 ? -14.623 1.276 7.285 1.00 86.56 226 LEU A N 1
ATOM 1806 C CA . LEU A 1 226 ? -15.931 0.635 7.110 1.00 86.56 226 LEU A CA 1
ATOM 1807 C C . LEU A 1 226 ? -16.304 0.427 5.641 1.00 86.56 226 LEU A C 1
ATOM 1809 O O . LEU A 1 226 ? -17.074 -0.495 5.368 1.00 86.56 226 LEU A O 1
ATOM 1813 N N . ALA A 1 227 ? -15.717 1.199 4.726 1.00 74.44 227 ALA A N 1
ATOM 1814 C CA . ALA A 1 227 ? -15.987 1.148 3.292 1.00 74.44 227 ALA A CA 1
ATOM 1815 C C . ALA A 1 227 ? -15.314 -0.028 2.550 1.00 74.44 227 ALA A C 1
ATOM 1817 O O . ALA A 1 227 ? -15.813 -0.427 1.503 1.00 74.44 227 ALA A O 1
ATOM 1818 N N . ALA A 1 228 ? -14.214 -0.588 3.079 1.00 57.94 228 ALA A N 1
ATOM 1819 C CA . ALA A 1 228 ? -13.450 -1.671 2.427 1.00 57.94 228 ALA A CA 1
ATOM 1820 C C . ALA A 1 228 ? -14.079 -3.077 2.514 1.00 57.94 228 ALA A C 1
ATOM 1822 O O . ALA A 1 228 ? -13.806 -3.921 1.650 1.00 57.94 228 ALA A O 1
#

Radius of gyration: 23.02 Å; chains: 1; bounding box: 54×35×62 Å

pLDDT: mean 84.13, std 16.95, range [34.47, 98.25]

Sequence (228 aa):
MAKITHAEGNLRSDDRSRVAELMARIVDGDEAAFFMLVSEFDSRVAYIVRQFVIDMGRRDILADEDELSGLVTDAWLVIRERAGGWSADGAMPWRWAHLAIRHRVSEAVGHRTTPLMEDDGVEEAAWSPTGDCEDLVLTRLRCGDPRLALMLTTLKANLSGRDYLVVVEYLQQQSFGDPSPSHTVGRLYRVKPDNVRQIYHRARKRLRKLAADDPELESLRGFWWLAA